Protein AF-A0A9X2T0Z0-F1 (afdb_monomer_lite)

Sequence (263 aa):
MNFSRRL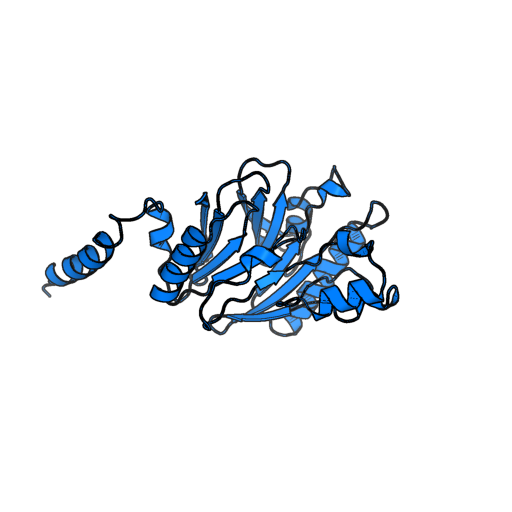FLKKSIAASVVSTLISIPSAVLALGDPKSISWVHLGPGIDEENLKNLMDSNYARNSALIFINSGRYRNTKDMIGIGPSGSIAQLINFDPGLLQLSDDDLQKKIAEAPYPLINSNFDKSTRGGLAALQEKVVIKLNGKKIGVLGIAFTGSNQSITQILNIIQAKSQELKNEGCDKVICLLENPKDVFPYLNYRDFVKSSKDVDWFFTDSDTSEKSKSFSLRNKDNQEVFLQVNSENSKNFGVTTINQHKGAFNHYII

Secondary structure (DSSP, 8-state):
----THHHHHHHHHHHSGGGS----TTGGGG--TTEEEEEEPPTT--HHHHHHHHHHHHTTTPEEEEEE-S--SSGGGGTT---SS--EEEEE--GGGGGS-HHHHHHHHHT-SS-EE-SSS-GGG-GGGTT-BSEEEEEETTEEEEEEEE----TTS-HHHHHHHHHHHHHHHHHTT-SEEEEEE--GGGT-TT--HHHHHHH-SS--EEEEEESS-SS-EEEEEE-TT--EEEEEEEETT-SS-EEEEEETTTTEEEEEE-

Structure (mmCIF, N/CA/C/O backbone):
data_AF-A0A9X2T0Z0-F1
#
_entry.id   AF-A0A9X2T0Z0-F1
#
loop_
_atom_site.group_PDB
_atom_site.id
_atom_site.type_symbol
_atom_site.label_atom_id
_atom_site.label_alt_id
_atom_site.label_comp_id
_atom_site.label_asym_id
_atom_site.label_entity_id
_atom_site.label_seq_id
_atom_site.pdbx_PDB_ins_code
_atom_site.Cartn_x
_atom_site.Cartn_y
_atom_site.Cartn_z
_atom_site.occupancy
_atom_site.B_iso_or_equiv
_atom_site.auth_seq_id
_atom_site.auth_comp_id
_atom_site.auth_asym_id
_atom_site.auth_atom_id
_atom_site.pdbx_PDB_model_num
ATOM 1 N N . MET A 1 1 ? -26.598 -17.606 42.874 1.00 36.16 1 MET A N 1
ATOM 2 C CA . MET A 1 1 ? -26.303 -18.043 41.490 1.00 36.16 1 MET A CA 1
ATOM 3 C C . MET A 1 1 ? -24.918 -18.680 41.461 1.00 36.16 1 MET A C 1
ATOM 5 O O . MET A 1 1 ? -23.927 -17.968 41.531 1.00 36.16 1 MET A O 1
ATOM 9 N N . ASN A 1 2 ? -24.841 -20.015 41.442 1.00 30.62 2 ASN A N 1
ATOM 10 C CA . ASN A 1 2 ? -23.574 -20.753 41.412 1.00 30.62 2 ASN A CA 1
ATOM 11 C C . ASN A 1 2 ? -23.065 -20.857 39.968 1.00 30.62 2 ASN A C 1
ATOM 13 O O . ASN A 1 2 ? -23.511 -21.715 39.209 1.00 30.62 2 ASN A O 1
ATOM 17 N N . PHE A 1 3 ? -22.124 -19.991 39.585 1.00 32.06 3 PHE A N 1
ATOM 18 C CA . PHE A 1 3 ? -21.368 -20.168 38.346 1.00 32.06 3 PHE A CA 1
ATOM 19 C C . PHE A 1 3 ? -20.422 -21.366 38.504 1.00 32.06 3 PHE A C 1
ATOM 21 O O . PHE A 1 3 ? -19.430 -21.332 39.231 1.00 32.06 3 PHE A O 1
ATOM 28 N N . SER A 1 4 ? -20.771 -22.466 37.838 1.00 38.00 4 SER A N 1
ATOM 29 C CA . SER A 1 4 ? -20.017 -23.717 37.837 1.00 38.00 4 SER A CA 1
ATOM 30 C C . SER A 1 4 ? -18.625 -23.527 37.219 1.00 38.00 4 SER A C 1
ATOM 32 O O . SER A 1 4 ? -18.478 -23.405 36.000 1.00 38.00 4 SER A O 1
ATOM 34 N N . ARG A 1 5 ? -17.581 -23.589 38.061 1.00 34.84 5 ARG A N 1
ATOM 35 C CA . ARG A 1 5 ? -16.150 -23.634 37.677 1.00 34.84 5 ARG A CA 1
ATOM 36 C C . ARG A 1 5 ? -15.818 -24.723 36.640 1.00 34.84 5 ARG A C 1
ATOM 38 O O . ARG A 1 5 ? -14.780 -24.652 35.989 1.00 34.84 5 ARG A O 1
ATOM 45 N N . ARG A 1 6 ? -16.697 -25.713 36.433 1.00 34.47 6 ARG A N 1
ATOM 46 C CA . ARG A 1 6 ? -16.496 -26.799 35.459 1.00 34.47 6 ARG A CA 1
ATOM 47 C C . ARG A 1 6 ? -16.629 -26.356 33.998 1.00 34.47 6 ARG A C 1
ATOM 49 O O . ARG A 1 6 ? -16.048 -27.011 33.137 1.00 34.47 6 ARG A O 1
ATOM 56 N N . LEU A 1 7 ? -17.335 -25.258 33.700 1.00 33.81 7 LEU A N 1
ATOM 57 C CA . LEU A 1 7 ? -17.458 -24.777 32.314 1.00 33.81 7 LEU A CA 1
ATOM 58 C C . LEU A 1 7 ? -16.188 -24.056 31.826 1.00 33.81 7 LEU A C 1
ATOM 60 O O . LEU A 1 7 ? -15.865 -24.113 30.642 1.00 33.81 7 LEU A O 1
ATOM 64 N N . PHE A 1 8 ? -15.448 -23.425 32.743 1.00 33.81 8 PHE A N 1
ATOM 65 C CA . PHE A 1 8 ? -14.205 -22.711 32.436 1.00 33.81 8 PHE A CA 1
ATOM 66 C C . PHE A 1 8 ? -13.051 -23.689 32.155 1.00 33.81 8 PHE A C 1
ATOM 68 O O . PHE A 1 8 ? -12.328 -23.541 31.174 1.00 33.81 8 PHE A O 1
ATOM 75 N N . LEU A 1 9 ? -12.958 -24.769 32.939 1.00 32.59 9 LEU A N 1
ATOM 76 C CA . LEU A 1 9 ? -11.926 -25.800 32.777 1.00 32.59 9 LEU A CA 1
ATOM 77 C C . LEU A 1 9 ? -12.034 -26.575 31.453 1.00 32.59 9 LEU A C 1
ATOM 79 O O . LEU A 1 9 ? -11.010 -26.883 30.852 1.00 32.59 9 LEU A O 1
ATOM 83 N N . LYS A 1 10 ? -13.244 -26.833 30.935 1.00 30.48 10 LYS A N 1
ATOM 84 C CA . LYS A 1 10 ? -13.394 -27.536 29.646 1.00 30.48 10 LYS A CA 1
ATOM 85 C C . LYS A 1 10 ? -12.961 -26.699 28.433 1.00 30.48 10 LYS A C 1
ATOM 87 O O . LYS A 1 10 ? -12.450 -27.273 27.477 1.00 30.48 10 LYS A O 1
ATOM 92 N N . LYS A 1 11 ? -13.101 -25.366 28.470 1.00 34.69 11 LYS A N 1
ATOM 93 C CA . LYS A 1 11 ? -12.588 -24.482 27.403 1.00 34.69 11 LYS A CA 1
ATOM 94 C C . LYS A 1 11 ? -11.072 -24.276 27.490 1.00 34.69 11 LYS A C 1
ATOM 96 O O . LYS A 1 11 ? -10.423 -24.181 26.455 1.00 34.69 11 LYS A O 1
ATOM 101 N N . SER A 1 12 ? -10.499 -24.273 28.696 1.00 31.09 12 SER A N 1
ATOM 102 C CA . SER A 1 12 ? -9.045 -24.158 28.878 1.00 31.09 12 SER A CA 1
ATOM 103 C C . SER A 1 12 ? -8.270 -25.410 28.458 1.00 31.09 12 SER A C 1
ATOM 105 O O . SER A 1 12 ? -7.170 -25.275 27.936 1.00 31.09 12 SER A O 1
ATOM 107 N N . ILE A 1 13 ? -8.834 -26.613 28.613 1.00 34.38 13 ILE A N 1
ATOM 108 C CA . ILE A 1 13 ? -8.142 -27.856 28.218 1.00 34.38 13 ILE A CA 1
ATOM 109 C C . ILE A 1 13 ? -8.121 -28.024 26.688 1.00 34.38 13 ILE A C 1
ATOM 111 O O . ILE A 1 13 ? -7.112 -28.447 26.136 1.00 34.38 13 ILE A O 1
ATOM 115 N N . ALA A 1 14 ? -9.168 -27.599 25.971 1.00 33.72 14 ALA A N 1
ATOM 116 C CA . ALA A 1 14 ? -9.147 -27.593 24.503 1.00 33.72 14 ALA A CA 1
ATOM 117 C C . ALA A 1 14 ? -8.110 -26.603 23.928 1.00 33.72 14 ALA A C 1
ATOM 119 O O . ALA A 1 14 ? -7.541 -26.853 22.870 1.00 33.72 14 ALA A O 1
ATOM 120 N N . ALA A 1 15 ? -7.818 -25.512 24.646 1.00 35.00 15 ALA A N 1
ATOM 121 C CA . ALA A 1 15 ? -6.780 -24.554 24.269 1.00 35.00 15 ALA A CA 1
ATOM 122 C C . ALA A 1 15 ? -5.354 -25.020 24.629 1.00 35.00 15 ALA A C 1
ATOM 124 O O . ALA A 1 15 ? -4.408 -24.608 23.963 1.00 35.00 15 ALA A O 1
ATOM 125 N N . SER A 1 16 ? -5.180 -25.879 25.645 1.00 31.88 16 SER A N 1
ATOM 126 C CA . SER A 1 16 ? -3.846 -26.327 26.083 1.00 31.88 16 SER A CA 1
ATOM 127 C C . SER A 1 16 ? -3.335 -27.582 25.373 1.00 31.88 16 SER A C 1
ATOM 129 O O . SER A 1 16 ? -2.144 -27.859 25.437 1.00 31.88 16 SER A O 1
ATOM 131 N N . VAL A 1 17 ? -4.194 -28.354 24.700 1.00 32.09 17 VAL A N 1
ATOM 132 C CA . VAL A 1 17 ? -3.751 -29.557 23.963 1.00 32.09 17 VAL A CA 1
ATOM 133 C C . VAL A 1 17 ? -3.175 -29.205 22.583 1.00 32.09 17 VAL A C 1
ATOM 135 O O . VAL A 1 17 ? -2.367 -29.952 22.044 1.00 32.09 17 VAL A O 1
ATOM 138 N N . VAL A 1 18 ? -3.488 -28.025 22.036 1.00 36.66 18 VAL A N 1
ATOM 139 C CA . VAL A 1 18 ? -2.875 -27.536 20.783 1.00 36.66 18 VAL A CA 1
ATOM 140 C C . VAL A 1 18 ? -1.514 -26.863 21.034 1.00 36.66 18 VAL A C 1
ATOM 142 O O . VAL A 1 18 ? -0.717 -26.716 20.113 1.00 36.66 18 VAL A O 1
ATOM 145 N N . SER A 1 19 ? -1.192 -26.492 22.280 1.00 35.59 19 SER A N 1
ATOM 146 C CA . SER A 1 19 ? 0.043 -25.757 22.596 1.00 35.59 19 SER A CA 1
ATOM 147 C C . SER A 1 19 ? 1.277 -26.632 22.826 1.00 35.59 19 SER A C 1
ATOM 149 O O . SER A 1 19 ? 2.344 -26.093 23.100 1.00 35.59 19 SER A O 1
ATOM 151 N N . THR A 1 20 ? 1.167 -27.961 22.766 1.00 31.31 20 THR A N 1
ATOM 152 C CA . THR A 1 20 ? 2.306 -28.863 23.023 1.00 31.31 20 THR A CA 1
ATOM 153 C C . THR A 1 20 ? 3.032 -29.337 21.768 1.00 31.31 20 THR A C 1
ATOM 155 O O . THR A 1 20 ? 4.011 -30.061 21.905 1.00 31.31 20 THR A O 1
ATOM 158 N N . LEU A 1 21 ? 2.596 -28.948 20.564 1.00 32.44 21 LEU A N 1
ATOM 159 C CA . LEU A 1 21 ? 3.220 -29.427 19.323 1.00 32.44 21 LEU A CA 1
ATOM 160 C C . LEU A 1 21 ? 3.954 -28.376 18.492 1.00 32.44 21 LEU A C 1
ATOM 162 O O . LEU A 1 21 ? 4.664 -28.769 17.577 1.00 32.44 21 LEU A O 1
ATOM 166 N N . ILE A 1 22 ? 3.857 -27.078 18.786 1.00 37.34 22 ILE A N 1
ATOM 167 C CA . ILE A 1 22 ? 4.576 -26.070 17.996 1.00 37.34 22 ILE A CA 1
ATOM 168 C C . ILE A 1 22 ? 4.955 -24.900 18.899 1.00 37.34 22 ILE A C 1
ATOM 170 O O . ILE A 1 22 ? 4.109 -24.347 19.603 1.00 37.34 22 ILE A O 1
ATOM 174 N N . SER A 1 23 ? 6.226 -24.500 18.868 1.00 34.34 23 SER A N 1
ATOM 175 C CA . SER A 1 23 ? 6.754 -23.305 19.531 1.00 34.34 23 SER A CA 1
ATOM 176 C C . SER A 1 23 ? 6.305 -22.026 18.817 1.00 34.34 23 SER A C 1
ATOM 178 O O . SER A 1 23 ? 7.124 -21.204 18.422 1.00 34.34 23 SER A O 1
ATOM 180 N N . ILE A 1 24 ? 4.996 -21.850 18.637 1.00 43.03 24 ILE A N 1
ATOM 181 C CA . ILE A 1 24 ? 4.436 -20.550 18.284 1.00 43.03 24 ILE A CA 1
ATOM 182 C C . ILE A 1 24 ? 4.268 -19.789 19.604 1.00 43.03 24 ILE A C 1
ATOM 184 O O . ILE A 1 24 ? 3.595 -20.298 20.507 1.00 43.03 24 ILE A O 1
ATOM 188 N N . PRO A 1 25 ? 4.856 -18.589 19.766 1.00 40.69 25 PRO A N 1
ATOM 189 C CA . PRO A 1 25 ? 4.718 -17.815 20.991 1.00 40.69 25 PRO A CA 1
ATOM 190 C C . PRO A 1 25 ? 3.240 -17.657 21.355 1.00 40.69 25 PRO A C 1
ATOM 192 O O . PRO A 1 25 ? 2.425 -17.292 20.507 1.00 40.69 25 PRO A O 1
ATOM 195 N N . SER A 1 26 ? 2.890 -17.859 22.628 1.00 36.19 26 SER A N 1
ATOM 196 C CA . SER A 1 26 ? 1.527 -17.733 23.179 1.00 36.19 26 SER A CA 1
ATOM 197 C C . SER A 1 26 ? 0.818 -16.413 22.828 1.00 36.19 26 SER A C 1
ATOM 199 O O . SER A 1 26 ? -0.397 -16.289 22.950 1.00 36.19 26 SER A O 1
ATOM 201 N N . ALA A 1 27 ? 1.573 -15.427 22.354 1.00 39.06 27 ALA A N 1
ATOM 202 C CA . ALA A 1 27 ? 1.119 -14.162 21.806 1.00 39.06 27 ALA A CA 1
ATOM 203 C C . ALA A 1 27 ? 0.251 -14.331 20.530 1.00 39.06 27 ALA A C 1
ATOM 205 O O . ALA A 1 27 ? -0.780 -13.679 20.396 1.00 39.06 27 ALA A O 1
ATOM 206 N N . VAL A 1 28 ? 0.567 -15.297 19.659 1.00 41.19 28 VAL A N 1
ATOM 207 C CA . VAL A 1 28 ? -0.222 -15.663 18.458 1.00 41.19 28 VAL A CA 1
ATOM 208 C C . VAL A 1 28 ? -1.532 -16.374 18.836 1.00 41.19 28 VAL A C 1
ATOM 210 O O . VAL A 1 28 ? -2.508 -16.408 18.082 1.00 41.19 28 VAL A O 1
ATOM 213 N N . LEU A 1 29 ? -1.617 -16.919 20.053 1.00 40.91 29 LEU A N 1
ATOM 214 C CA . LEU A 1 29 ? -2.847 -17.513 20.580 1.00 40.91 29 LEU A CA 1
ATOM 215 C C . LEU A 1 29 ? -3.891 -16.455 20.988 1.00 40.91 29 LEU A C 1
ATOM 217 O O . LEU A 1 29 ? -5.068 -16.788 21.093 1.00 40.91 29 LEU A O 1
ATOM 221 N N . ALA A 1 30 ? -3.511 -15.178 21.123 1.00 41.84 30 ALA A N 1
ATOM 222 C CA . ALA A 1 30 ? -4.427 -14.081 21.463 1.00 41.84 30 ALA A CA 1
ATOM 223 C C . ALA A 1 30 ? -5.253 -13.540 20.269 1.00 41.84 30 ALA A C 1
ATOM 225 O O . ALA A 1 30 ? -5.988 -12.565 20.415 1.00 41.84 30 ALA A O 1
ATOM 226 N N . LEU A 1 31 ? -5.164 -14.177 19.095 1.00 47.38 31 LEU A N 1
ATOM 227 C CA . LEU A 1 31 ? -5.763 -13.725 17.828 1.00 47.38 31 LEU A CA 1
ATOM 228 C C . LEU A 1 31 ? -7.250 -14.092 17.623 1.00 47.38 31 LEU A C 1
ATOM 230 O O . LEU A 1 31 ? -7.816 -13.795 16.577 1.00 47.38 31 LEU A O 1
ATOM 234 N N . GLY A 1 32 ? -7.898 -14.752 18.586 1.00 47.19 32 GLY A N 1
ATOM 235 C CA . GLY A 1 32 ? -9.226 -15.361 18.412 1.00 47.19 32 GLY A CA 1
ATOM 236 C C . GLY A 1 32 ? -10.436 -14.457 18.664 1.00 47.19 32 GLY A C 1
ATOM 237 O O . GLY A 1 32 ? -11.261 -14.790 19.512 1.00 47.19 32 GLY A O 1
ATOM 238 N N . ASP A 1 33 ? -10.570 -13.351 17.935 1.00 57.16 33 ASP A N 1
ATOM 239 C CA . ASP A 1 33 ? -11.844 -12.625 17.833 1.00 57.16 33 ASP A CA 1
ATOM 240 C C . ASP A 1 33 ? -12.312 -12.713 16.370 1.00 57.16 33 ASP A C 1
ATOM 242 O O . ASP A 1 33 ? -11.584 -12.232 15.512 1.00 57.16 33 ASP A O 1
ATOM 246 N N . PRO A 1 34 ? -13.492 -13.272 16.035 1.00 58.97 34 PRO A N 1
ATOM 247 C CA . PRO A 1 34 ? -14.000 -13.298 14.651 1.00 58.97 34 PRO A CA 1
ATOM 248 C C . PRO A 1 34 ? -14.153 -11.897 14.028 1.00 58.97 34 PRO A C 1
ATOM 250 O O . PRO A 1 34 ? -14.440 -11.745 12.845 1.00 58.97 34 PRO A O 1
ATOM 253 N N . LYS A 1 35 ? -13.990 -10.847 14.838 1.00 61.88 35 LYS A N 1
ATOM 254 C CA . LYS A 1 35 ? -14.010 -9.446 14.426 1.00 61.88 35 LYS A CA 1
ATOM 255 C C . LYS A 1 35 ? -12.618 -8.822 14.297 1.00 61.88 35 LYS A C 1
ATOM 257 O O . LYS A 1 35 ? -12.517 -7.626 14.002 1.00 61.88 35 LYS A O 1
ATOM 262 N N . SER A 1 36 ? -11.554 -9.579 14.556 1.00 65.69 36 SER A N 1
ATOM 263 C CA . SER A 1 36 ? -10.186 -9.149 14.290 1.00 65.69 36 SER A CA 1
ATOM 264 C C . SER A 1 36 ? -9.863 -9.304 12.804 1.00 65.69 36 SER A C 1
ATOM 266 O O . SER A 1 36 ? -10.459 -10.107 12.085 1.00 65.69 36 SER A O 1
ATOM 268 N N . ILE A 1 37 ? -8.946 -8.464 12.333 1.00 67.94 37 ILE A N 1
ATOM 269 C CA . ILE A 1 37 ? -8.306 -8.639 11.033 1.00 67.94 37 ILE A CA 1
ATOM 270 C C . ILE A 1 37 ? -6.818 -8.802 11.283 1.00 67.94 37 ILE A C 1
ATOM 272 O O . ILE A 1 37 ? -6.215 -7.962 11.963 1.00 67.94 37 ILE A O 1
ATOM 276 N N . SER A 1 38 ? -6.247 -9.865 10.725 1.00 70.44 38 SER A N 1
ATOM 277 C CA . SER A 1 38 ? -4.818 -10.142 10.780 1.00 70.44 38 SER A CA 1
ATOM 278 C C . SER A 1 38 ? -4.181 -9.808 9.436 1.00 70.44 38 SER A C 1
ATOM 280 O O . SER A 1 38 ? -4.423 -10.464 8.423 1.00 70.44 38 SER A O 1
ATOM 282 N N . TRP A 1 39 ? -3.357 -8.768 9.446 1.00 72.56 39 TRP A N 1
ATOM 283 C CA . TRP A 1 39 ? -2.503 -8.381 8.335 1.00 72.56 39 TRP A CA 1
ATOM 284 C C . TRP A 1 39 ? -1.176 -9.100 8.482 1.00 72.56 39 TRP A C 1
ATOM 286 O O . TRP A 1 39 ? -0.512 -9.004 9.519 1.00 72.56 39 TRP A O 1
ATOM 296 N N . VAL A 1 40 ? -0.805 -9.826 7.442 1.00 70.62 40 VAL A N 1
ATOM 297 C CA . VAL A 1 40 ? 0.418 -10.613 7.416 1.00 70.62 40 VAL A CA 1
ATOM 298 C C . VAL A 1 40 ? 1.326 -10.026 6.360 1.00 70.62 40 VAL A C 1
ATOM 300 O O . VAL A 1 40 ? 0.984 -9.994 5.179 1.00 70.62 40 VAL A O 1
ATOM 303 N N . HIS A 1 41 ? 2.489 -9.557 6.796 1.00 69.44 41 HIS A N 1
ATOM 304 C CA . HIS A 1 41 ? 3.550 -9.194 5.875 1.00 69.44 41 HIS A CA 1
ATOM 305 C C . HIS A 1 41 ? 4.489 -10.388 5.707 1.00 69.44 41 HIS A C 1
ATOM 307 O O . HIS A 1 41 ? 5.017 -10.903 6.697 1.00 69.44 41 HIS A O 1
ATOM 313 N N . LEU A 1 42 ? 4.659 -10.850 4.46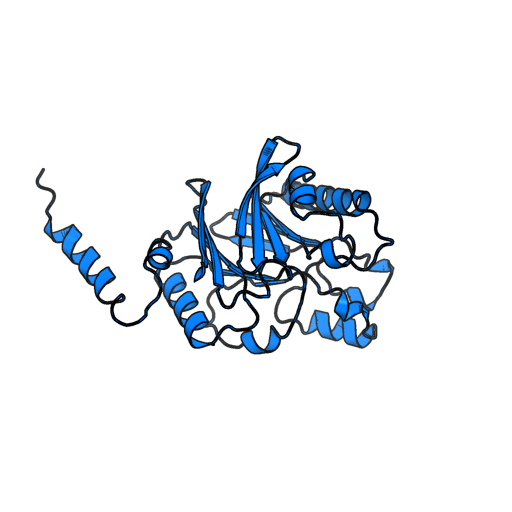8 1.00 61.84 42 LEU A N 1
ATOM 314 C CA . LEU A 1 42 ? 5.501 -12.005 4.159 1.00 61.84 42 LEU A CA 1
ATOM 315 C C . LEU A 1 42 ? 6.947 -11.543 3.945 1.00 61.84 42 LEU A C 1
ATOM 317 O O . LEU A 1 42 ? 7.203 -10.677 3.112 1.00 61.84 42 LEU A O 1
ATOM 321 N N . GLY A 1 43 ? 7.882 -12.106 4.711 1.00 56.72 43 GLY A N 1
ATOM 322 C CA . GLY A 1 43 ? 9.320 -11.940 4.492 1.00 56.72 43 GLY A CA 1
ATOM 323 C C . GLY A 1 43 ? 9.881 -12.995 3.522 1.00 56.72 43 GLY A C 1
ATOM 324 O O . GLY A 1 43 ? 9.255 -14.036 3.325 1.00 56.72 43 GLY A O 1
ATOM 325 N N . PRO A 1 44 ? 11.078 -12.781 2.944 1.00 52.34 44 PRO A N 1
ATOM 326 C CA . PRO A 1 44 ? 11.667 -13.631 1.897 1.00 52.34 44 PRO A CA 1
ATOM 327 C C . PRO A 1 44 ? 12.180 -15.018 2.356 1.00 52.34 44 PRO A C 1
ATOM 329 O O . PRO A 1 44 ? 12.938 -15.655 1.633 1.00 52.34 44 PRO A O 1
ATOM 332 N N . GLY A 1 45 ? 11.806 -15.503 3.543 1.00 52.56 45 GLY A N 1
ATOM 333 C CA . GLY A 1 45 ? 12.362 -16.727 4.143 1.00 52.56 45 GLY A CA 1
ATOM 334 C C . GLY A 1 45 ? 11.337 -17.632 4.820 1.00 52.56 45 GLY A C 1
ATOM 335 O O . GLY A 1 45 ? 11.692 -18.364 5.737 1.00 52.56 45 GLY A O 1
ATOM 336 N N . ILE A 1 46 ? 10.071 -17.539 4.423 1.00 59.19 46 ILE A N 1
ATOM 337 C CA . ILE A 1 46 ? 8.983 -18.296 5.044 1.00 59.19 46 ILE A CA 1
ATOM 338 C C . ILE A 1 46 ? 8.942 -19.714 4.475 1.00 59.19 46 ILE A C 1
ATOM 340 O O . ILE A 1 46 ? 8.867 -19.891 3.261 1.00 59.19 46 ILE A O 1
ATOM 344 N N . ASP A 1 47 ? 8.935 -20.711 5.357 1.00 62.25 47 ASP A N 1
ATOM 345 C CA . ASP A 1 47 ? 8.602 -22.082 4.980 1.00 62.25 47 ASP A CA 1
ATOM 346 C C . ASP A 1 47 ? 7.078 -22.291 4.879 1.00 62.25 47 ASP 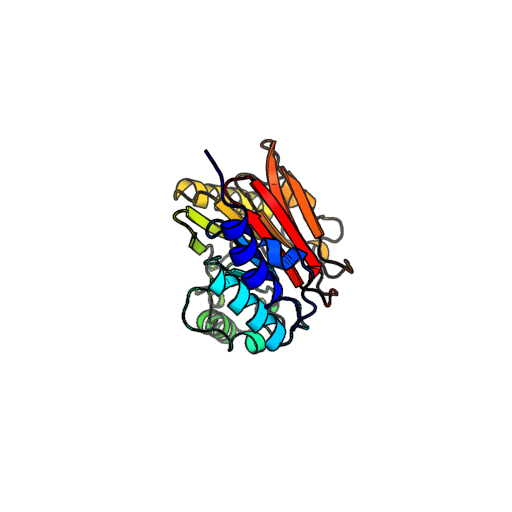A C 1
ATOM 348 O O . ASP A 1 47 ? 6.263 -21.617 5.518 1.00 62.25 47 ASP A O 1
ATOM 352 N N . GLU A 1 48 ? 6.686 -23.235 4.026 1.00 66.31 48 GLU A N 1
ATOM 353 C CA . GLU A 1 48 ? 5.284 -23.543 3.726 1.00 66.31 48 GLU A CA 1
ATOM 354 C C . GLU A 1 48 ? 4.499 -24.012 4.963 1.00 66.31 48 GLU A C 1
ATOM 356 O O . GLU A 1 48 ? 3.293 -23.775 5.074 1.00 66.31 48 GLU A O 1
ATOM 361 N N . GLU A 1 49 ? 5.178 -24.661 5.910 1.00 67.25 49 GLU A N 1
ATOM 362 C CA . GLU A 1 49 ? 4.575 -25.233 7.111 1.00 67.25 49 GLU A CA 1
ATOM 363 C C . GLU A 1 49 ? 4.123 -24.142 8.089 1.00 67.25 49 GLU A C 1
ATOM 365 O O . GLU A 1 49 ? 2.983 -24.161 8.560 1.00 67.25 49 GLU A O 1
ATOM 370 N N . ASN A 1 50 ? 4.961 -23.137 8.343 1.00 67.62 50 ASN A N 1
ATOM 371 C CA . ASN A 1 50 ? 4.615 -21.996 9.183 1.00 67.62 50 ASN A CA 1
ATOM 372 C C . ASN A 1 50 ? 3.477 -21.165 8.581 1.00 67.62 50 ASN A C 1
ATOM 374 O O . ASN A 1 50 ? 2.579 -20.727 9.309 1.00 67.62 50 ASN A O 1
ATOM 378 N N . LEU A 1 51 ? 3.466 -20.991 7.254 1.00 68.44 51 LEU A N 1
ATOM 379 C CA . LEU A 1 51 ? 2.368 -20.322 6.556 1.00 68.44 51 LEU A CA 1
ATOM 380 C C . LEU A 1 51 ? 1.054 -21.099 6.713 1.00 68.44 51 LEU A C 1
ATOM 382 O O . LEU A 1 51 ? 0.031 -20.518 7.084 1.00 68.44 51 LEU A O 1
ATOM 386 N N . LYS A 1 52 ? 1.089 -22.418 6.501 1.00 69.75 52 LYS A N 1
ATOM 387 C CA . LYS A 1 52 ? -0.073 -23.293 6.677 1.00 69.75 52 LYS A CA 1
ATOM 388 C C . LYS A 1 52 ? -0.599 -23.258 8.113 1.00 69.75 52 LYS A C 1
ATOM 390 O O . LYS A 1 52 ? -1.794 -23.076 8.319 1.00 69.75 52 LYS A O 1
ATOM 395 N N . ASN A 1 53 ? 0.284 -23.330 9.106 1.00 71.25 53 ASN A N 1
ATOM 396 C CA . ASN A 1 53 ? -0.092 -23.259 10.519 1.00 71.25 53 ASN A CA 1
ATOM 397 C C . ASN A 1 53 ? -0.756 -21.919 10.879 1.00 71.25 53 ASN A C 1
ATOM 399 O O . ASN A 1 53 ? -1.741 -21.885 11.624 1.00 71.25 53 ASN A O 1
ATOM 403 N N . LEU A 1 54 ? -0.253 -20.805 10.335 1.00 70.25 54 LEU A N 1
ATOM 404 C CA . LEU A 1 54 ? -0.874 -19.491 10.501 1.00 70.25 54 LEU A CA 1
ATOM 405 C C . LEU A 1 54 ? -2.277 -19.455 9.883 1.00 70.25 54 LEU A C 1
ATOM 407 O O . LEU A 1 54 ? -3.208 -18.929 10.501 1.00 70.25 54 LEU A O 1
ATOM 411 N N . MET A 1 55 ? -2.437 -20.026 8.689 1.00 69.81 55 MET A N 1
ATOM 412 C CA . MET A 1 55 ? -3.719 -20.110 7.994 1.00 69.81 55 MET A CA 1
ATOM 413 C C . MET A 1 55 ? -4.735 -20.963 8.753 1.00 69.81 55 MET A C 1
ATOM 415 O O . MET A 1 55 ? -5.830 -20.480 9.041 1.00 69.81 55 MET A O 1
ATOM 419 N N . ASP A 1 56 ? -4.355 -22.173 9.157 1.00 69.81 56 ASP A N 1
ATOM 420 C CA . ASP A 1 56 ? -5.217 -23.101 9.893 1.00 69.81 56 ASP A CA 1
ATOM 421 C C . ASP A 1 56 ? -5.662 -22.499 11.237 1.00 69.81 56 ASP A C 1
ATOM 423 O O . ASP A 1 56 ? -6.836 -22.573 11.612 1.00 69.81 56 ASP A O 1
ATOM 427 N N . SER A 1 57 ? -4.749 -21.812 11.934 1.00 66.50 57 SER A N 1
ATOM 428 C CA . SER A 1 57 ? -5.045 -21.109 13.188 1.00 66.50 57 SER A CA 1
ATOM 429 C C . SER A 1 57 ? -6.057 -19.971 13.007 1.00 66.50 57 SER A C 1
ATOM 431 O O . SER A 1 57 ? -6.945 -19.798 13.846 1.00 66.50 57 SER A O 1
ATOM 433 N N . ASN A 1 58 ? -5.967 -19.200 11.918 1.00 66.19 58 ASN A N 1
ATOM 434 C CA . ASN A 1 58 ? -6.920 -18.122 11.635 1.00 66.19 58 ASN A CA 1
ATOM 435 C C . ASN A 1 58 ? -8.273 -18.652 11.154 1.00 66.19 58 ASN A C 1
ATOM 437 O O . ASN A 1 58 ? -9.308 -18.156 11.609 1.00 66.19 58 ASN A O 1
ATOM 441 N N . TYR A 1 59 ? -8.274 -19.685 10.306 1.00 65.38 59 TYR A N 1
ATOM 442 C CA . TYR A 1 59 ? -9.492 -20.341 9.835 1.00 65.38 59 TYR A CA 1
ATOM 443 C C . TYR A 1 59 ? -10.293 -20.924 11.003 1.00 65.38 59 TYR A C 1
ATOM 445 O O . TYR A 1 59 ? -11.476 -20.625 11.153 1.00 65.38 59 TYR A O 1
ATOM 453 N N . ALA A 1 60 ? -9.634 -21.650 11.915 1.00 60.94 60 ALA A N 1
ATOM 454 C CA . ALA A 1 60 ? -10.261 -22.187 13.126 1.00 60.94 60 ALA A CA 1
ATOM 455 C C . ALA A 1 60 ? -10.886 -21.107 14.034 1.00 60.94 60 ALA A C 1
ATOM 457 O O . ALA A 1 60 ? -11.691 -21.417 14.915 1.00 60.94 60 ALA A O 1
ATOM 458 N N . ARG A 1 61 ? -10.512 -19.838 13.841 1.00 63.69 61 ARG A N 1
ATOM 459 C CA . ARG A 1 61 ? -10.953 -18.691 14.642 1.00 63.69 61 ARG A CA 1
ATOM 460 C C . ARG A 1 61 ? -11.893 -17.748 13.890 1.00 63.69 61 ARG A C 1
ATOM 462 O O . ARG A 1 61 ? -12.299 -16.746 14.475 1.00 63.69 61 ARG A O 1
ATOM 469 N N . ASN A 1 62 ? -12.258 -18.062 12.643 1.00 64.56 62 ASN A N 1
ATOM 470 C CA . ASN A 1 62 ? -13.038 -17.191 11.756 1.00 64.56 62 ASN A CA 1
ATOM 471 C C . ASN A 1 62 ? -12.441 -15.772 11.628 1.00 64.56 62 ASN A C 1
ATOM 473 O O . ASN A 1 62 ? -13.181 -14.793 11.557 1.00 64.56 62 ASN A O 1
ATOM 477 N N . SER A 1 63 ? -11.110 -15.657 11.644 1.00 64.88 63 SER A N 1
ATOM 478 C CA . SER A 1 63 ? -10.401 -14.389 11.430 1.00 64.88 63 SER A CA 1
ATOM 479 C C . SER A 1 63 ? -10.047 -14.230 9.954 1.00 64.88 63 SER A C 1
ATOM 481 O O . SER A 1 63 ? -9.612 -15.185 9.308 1.00 64.88 63 SER A O 1
ATOM 483 N N . ALA A 1 64 ? -10.207 -13.017 9.422 1.00 67.69 64 ALA A N 1
ATOM 484 C CA . ALA A 1 64 ? -9.791 -12.709 8.061 1.00 67.69 64 ALA A CA 1
ATOM 485 C C . ALA A 1 64 ? -8.274 -12.475 8.009 1.00 67.69 64 ALA A C 1
ATOM 487 O O . ALA A 1 64 ? -7.750 -11.573 8.672 1.00 67.69 64 ALA A O 1
ATOM 488 N N . LEU A 1 65 ? -7.594 -13.269 7.182 1.00 71.25 65 LEU A N 1
ATOM 489 C CA . LEU A 1 65 ? -6.182 -13.109 6.854 1.00 71.25 65 LEU A CA 1
ATOM 490 C C . LEU A 1 65 ? -6.017 -12.305 5.570 1.00 71.25 65 LEU A C 1
ATOM 492 O O . LEU A 1 65 ? -6.622 -12.623 4.543 1.00 71.25 65 LEU A O 1
ATOM 496 N N . ILE A 1 66 ? -5.171 -11.280 5.625 1.00 75.94 66 ILE A N 1
ATOM 497 C CA . ILE A 1 66 ? -4.844 -10.460 4.461 1.00 75.94 66 ILE A CA 1
ATOM 498 C C . ILE A 1 66 ? -3.338 -10.363 4.357 1.00 75.94 66 ILE A C 1
ATOM 500 O O . ILE A 1 66 ? -2.678 -9.880 5.281 1.00 75.94 66 ILE A O 1
ATOM 504 N N . PHE A 1 67 ? -2.807 -10.802 3.223 1.00 77.38 67 PHE A N 1
ATOM 505 C CA . PHE A 1 67 ? -1.387 -10.650 2.951 1.00 77.38 67 PHE A CA 1
ATOM 506 C C . PHE A 1 67 ? -1.148 -9.311 2.280 1.00 77.38 67 PHE A C 1
ATOM 508 O O . PHE A 1 67 ? -1.868 -8.927 1.356 1.00 77.38 67 PHE A O 1
ATOM 515 N N . ILE A 1 68 ? -0.142 -8.601 2.769 1.00 77.69 68 ILE A N 1
ATOM 516 C CA . ILE A 1 68 ? 0.255 -7.301 2.245 1.00 77.69 68 ILE A CA 1
ATOM 517 C C . ILE A 1 68 ? 1.681 -7.391 1.718 1.00 77.69 68 ILE A C 1
ATOM 519 O O . ILE A 1 68 ? 2.535 -7.996 2.364 1.00 77.69 68 ILE A O 1
ATOM 523 N N . ASN A 1 69 ? 1.926 -6.749 0.575 1.00 77.44 69 ASN A N 1
ATOM 524 C CA . ASN A 1 69 ? 3.261 -6.464 0.061 1.00 77.44 69 ASN A CA 1
ATOM 525 C C . ASN A 1 69 ? 3.336 -4.998 -0.405 1.00 77.44 69 ASN A C 1
ATOM 527 O O . ASN A 1 69 ? 2.520 -4.564 -1.223 1.00 77.44 69 ASN A O 1
ATOM 531 N N . SER A 1 70 ? 4.297 -4.239 0.131 1.00 70.25 70 SER A N 1
ATOM 532 C CA . SER A 1 70 ? 4.400 -2.788 -0.060 1.00 70.25 70 SER A CA 1
ATOM 533 C C . SER A 1 70 ? 5.268 -2.300 -1.219 1.00 70.25 70 SER A C 1
ATOM 535 O O . SER A 1 70 ? 5.298 -1.088 -1.420 1.00 70.25 70 SER A O 1
ATOM 537 N N . GLY A 1 71 ? 5.888 -3.151 -2.044 1.00 58.47 71 GLY A N 1
ATOM 538 C CA . GLY A 1 71 ? 6.489 -2.636 -3.290 1.00 58.47 71 GLY A CA 1
ATOM 539 C C . GLY A 1 71 ? 7.742 -3.309 -3.825 1.00 58.47 71 GLY A C 1
ATOM 540 O O . GLY A 1 71 ? 8.353 -2.766 -4.734 1.00 58.47 71 GLY A O 1
ATOM 541 N N . ARG A 1 72 ? 8.125 -4.493 -3.346 1.00 59.03 72 ARG A N 1
ATOM 542 C CA . ARG A 1 72 ? 9.148 -5.296 -4.027 1.00 59.03 72 ARG A CA 1
ATOM 543 C C . ARG A 1 72 ? 8.617 -6.698 -4.231 1.00 59.03 72 ARG A C 1
ATOM 545 O O . ARG A 1 72 ? 8.515 -7.503 -3.304 1.00 59.03 72 ARG A O 1
ATOM 552 N N . TYR A 1 73 ? 8.271 -6.994 -5.475 1.00 46.91 73 TYR A N 1
ATOM 553 C CA . TYR A 1 73 ? 7.845 -8.312 -5.914 1.00 46.91 73 TYR A CA 1
ATOM 554 C C . TYR A 1 73 ? 9.094 -9.197 -6.053 1.00 46.91 73 TYR A C 1
ATOM 556 O O . TYR A 1 73 ? 9.464 -9.629 -7.142 1.00 46.91 73 TYR A O 1
ATOM 564 N N . ARG A 1 74 ? 9.802 -9.468 -4.949 1.00 46.12 74 ARG A N 1
ATOM 565 C CA . ARG A 1 74 ? 10.839 -10.506 -4.947 1.00 46.12 74 ARG A CA 1
ATOM 566 C C . ARG A 1 74 ? 10.178 -11.845 -4.640 1.00 46.12 74 ARG A C 1
ATOM 568 O O . ARG A 1 74 ? 9.798 -12.111 -3.508 1.00 46.12 74 ARG A O 1
ATOM 575 N N . ASN A 1 75 ? 10.043 -12.671 -5.676 1.00 41.22 75 ASN A N 1
ATOM 576 C CA . ASN A 1 75 ? 9.746 -14.106 -5.592 1.00 41.22 75 ASN A CA 1
ATOM 577 C C . ASN A 1 75 ? 8.445 -14.517 -4.879 1.00 41.22 75 ASN A C 1
ATOM 579 O O . ASN A 1 75 ? 8.323 -15.654 -4.435 1.00 41.22 75 ASN A O 1
ATOM 583 N N . THR A 1 76 ? 7.415 -13.669 -4.831 1.00 44.25 76 THR A N 1
ATOM 584 C CA . THR A 1 76 ? 6.107 -14.100 -4.302 1.00 44.25 76 THR A CA 1
ATOM 585 C C . THR A 1 76 ? 5.457 -15.194 -5.150 1.00 44.25 76 THR A C 1
ATOM 587 O O . THR A 1 76 ? 4.637 -15.924 -4.609 1.00 44.25 76 THR A O 1
ATOM 590 N N . LYS A 1 77 ? 5.856 -15.391 -6.423 1.00 39.94 77 LYS A N 1
ATOM 591 C CA . LYS A 1 77 ? 5.392 -16.522 -7.259 1.00 39.94 77 LYS A CA 1
ATOM 592 C C . LYS A 1 77 ? 5.520 -17.882 -6.563 1.00 39.94 77 LYS A C 1
ATOM 594 O O . LYS A 1 77 ? 4.626 -18.704 -6.739 1.00 39.94 77 LYS A O 1
ATOM 599 N N . ASP A 1 78 ? 6.550 -18.083 -5.745 1.00 42.94 78 ASP A N 1
ATOM 600 C CA . ASP A 1 78 ? 6.820 -19.385 -5.124 1.00 42.94 78 ASP A CA 1
ATOM 601 C C . ASP A 1 78 ? 6.024 -19.610 -3.827 1.00 42.94 78 ASP A C 1
ATOM 603 O O . ASP A 1 78 ? 5.926 -20.732 -3.347 1.00 42.94 78 ASP A O 1
ATOM 607 N N . MET A 1 79 ? 5.376 -18.572 -3.283 1.00 43.00 79 MET A N 1
ATOM 608 C CA . MET A 1 79 ? 4.571 -18.674 -2.056 1.00 43.00 79 MET A CA 1
ATOM 609 C C . MET A 1 79 ? 3.062 -18.834 -2.315 1.00 43.00 79 MET A C 1
ATOM 611 O O . MET A 1 79 ? 2.278 -18.963 -1.378 1.00 43.00 79 MET A O 1
ATOM 615 N N . ILE A 1 80 ? 2.633 -18.791 -3.583 1.00 47.50 80 ILE A N 1
ATOM 616 C CA . ILE A 1 80 ? 1.231 -18.566 -3.994 1.00 47.50 80 ILE A CA 1
ATOM 617 C C . ILE A 1 80 ? 0.432 -19.872 -4.232 1.00 47.50 80 ILE A C 1
ATOM 619 O O . ILE A 1 80 ? -0.757 -19.834 -4.536 1.00 47.50 80 ILE A O 1
ATOM 623 N N . GLY A 1 81 ? 1.026 -21.050 -4.030 1.00 43.97 81 GLY A N 1
ATOM 624 C CA . GLY A 1 81 ? 0.356 -22.337 -4.284 1.00 43.97 81 GLY A CA 1
ATOM 625 C C . GLY A 1 81 ? -0.466 -22.935 -3.133 1.00 43.97 81 GLY A C 1
ATOM 626 O O . GLY A 1 81 ? -1.135 -23.946 -3.343 1.00 43.97 81 GLY A O 1
ATOM 627 N N . ILE A 1 82 ? -0.414 -22.382 -1.917 1.00 42.19 82 ILE A N 1
ATOM 628 C CA . ILE A 1 82 ? -0.787 -23.140 -0.709 1.00 42.19 82 ILE A CA 1
ATOM 629 C C . ILE A 1 82 ? -1.889 -22.422 0.065 1.00 42.19 82 ILE A C 1
ATOM 631 O O . ILE A 1 82 ? -1.631 -21.578 0.915 1.00 42.19 82 ILE A O 1
ATOM 635 N N . GLY A 1 83 ? -3.146 -22.768 -0.220 1.00 41.12 83 GLY A N 1
ATOM 636 C CA . GLY A 1 83 ? -4.262 -22.317 0.606 1.00 41.12 83 GLY A CA 1
ATOM 637 C C . GLY A 1 83 ? -5.649 -22.741 0.117 1.00 41.12 83 GLY A C 1
ATOM 638 O O . GLY A 1 83 ? -6.012 -22.403 -1.009 1.00 41.12 83 GLY A O 1
ATOM 639 N N . PRO A 1 84 ? -6.462 -23.440 0.935 1.00 38.88 84 PRO A N 1
ATOM 640 C CA . PRO A 1 84 ? -7.787 -23.903 0.537 1.00 38.88 84 PRO A CA 1
ATOM 641 C C . PRO A 1 84 ? -8.772 -22.729 0.442 1.00 38.88 84 PRO A C 1
ATOM 643 O O . PRO A 1 84 ? -9.020 -22.060 1.436 1.00 38.88 84 PRO A O 1
ATOM 646 N N . SER A 1 85 ? -9.293 -22.487 -0.767 1.00 42.75 85 SER A N 1
ATOM 647 C CA . SER A 1 85 ? -10.634 -22.000 -1.180 1.00 42.75 85 SER A CA 1
ATOM 648 C C . SER A 1 85 ? -11.493 -21.067 -0.290 1.00 42.75 85 SER A C 1
ATOM 650 O O . SER A 1 85 ? -12.685 -20.927 -0.550 1.00 42.75 85 SER A O 1
ATOM 652 N N . GLY A 1 86 ? -10.953 -20.397 0.725 1.00 45.69 86 GLY A N 1
ATOM 653 C CA . GLY A 1 86 ? -11.727 -19.679 1.738 1.00 45.69 86 GLY A CA 1
ATOM 654 C C . GLY A 1 86 ? -11.117 -18.327 2.084 1.00 45.69 86 GLY A C 1
ATOM 655 O O . GLY A 1 86 ? -10.602 -18.141 3.176 1.00 45.69 86 GLY A O 1
ATOM 656 N N . SER A 1 87 ? -11.184 -17.384 1.142 1.00 51.00 87 SER A N 1
ATOM 657 C CA . SER A 1 87 ? -10.923 -15.944 1.322 1.00 51.00 87 SER A CA 1
ATOM 658 C C . SER A 1 87 ? -9.583 -15.551 1.958 1.00 51.00 87 SER A C 1
ATOM 660 O O . SER A 1 87 ? -9.488 -15.287 3.154 1.00 51.00 87 SER A O 1
ATOM 662 N N . ILE A 1 88 ? -8.583 -15.366 1.101 1.00 56.84 88 ILE A N 1
ATOM 663 C CA . ILE A 1 88 ? -7.389 -14.585 1.402 1.00 56.84 88 ILE A CA 1
ATOM 664 C C . ILE A 1 88 ? -7.286 -13.495 0.334 1.00 56.84 88 ILE A C 1
ATOM 666 O O . ILE A 1 88 ? -7.038 -13.786 -0.837 1.00 56.84 88 ILE A O 1
ATOM 670 N N . ALA A 1 89 ? -7.508 -12.238 0.720 1.00 67.62 89 ALA A N 1
ATOM 671 C CA . ALA A 1 89 ? -7.165 -11.111 -0.138 1.00 67.62 89 ALA A CA 1
ATOM 672 C C . ALA A 1 89 ? -5.649 -10.904 -0.049 1.00 67.62 89 ALA A C 1
ATOM 674 O O . ALA A 1 89 ? -5.108 -10.794 1.052 1.00 67.62 89 ALA A O 1
ATOM 675 N N . GLN A 1 90 ? -4.962 -10.860 -1.187 1.00 77.19 90 GLN A N 1
ATOM 676 C CA . GLN A 1 90 ? -3.606 -10.324 -1.238 1.00 77.19 90 GLN A CA 1
ATOM 677 C C . GLN A 1 90 ? -3.671 -8.907 -1.790 1.00 77.19 90 GLN A C 1
ATOM 679 O O . GLN A 1 90 ? -4.330 -8.651 -2.798 1.00 77.19 90 GLN A O 1
ATOM 684 N N . LEU A 1 91 ? -3.012 -7.990 -1.095 1.00 83.38 91 LEU A N 1
ATOM 685 C CA . LEU A 1 91 ? -2.906 -6.591 -1.470 1.00 83.38 91 LEU A CA 1
ATOM 686 C C . LEU A 1 91 ? -1.450 -6.320 -1.825 1.00 83.38 91 LEU A C 1
ATOM 688 O O . LEU A 1 91 ? -0.578 -6.351 -0.956 1.00 83.38 91 LEU A O 1
ATOM 692 N N . ILE A 1 92 ? -1.195 -6.105 -3.112 1.00 84.94 92 ILE A N 1
ATOM 693 C CA . ILE A 1 92 ? 0.158 -6.050 -3.656 1.00 84.94 92 ILE A CA 1
ATOM 694 C C . ILE A 1 92 ? 0.356 -4.691 -4.315 1.00 84.94 92 ILE A C 1
ATOM 696 O O . ILE A 1 92 ? -0.319 -4.363 -5.293 1.00 84.94 92 ILE A O 1
ATOM 700 N N . ASN A 1 93 ? 1.283 -3.898 -3.783 1.00 88.44 93 ASN A N 1
ATOM 701 C CA . ASN A 1 93 ? 1.752 -2.700 -4.465 1.00 88.44 93 ASN A CA 1
ATOM 702 C C . ASN A 1 93 ? 2.587 -3.097 -5.688 1.00 88.44 93 ASN A C 1
ATOM 704 O O . ASN A 1 93 ? 3.333 -4.078 -5.654 1.00 88.44 93 ASN A O 1
ATOM 708 N N . PHE A 1 94 ? 2.455 -2.344 -6.771 1.00 87.31 94 PHE A N 1
ATOM 709 C CA . PHE A 1 94 ? 3.223 -2.577 -7.985 1.00 87.31 94 PHE A CA 1
ATOM 710 C C . PHE A 1 94 ? 4.715 -2.312 -7.759 1.00 87.31 94 PHE A C 1
ATOM 712 O O . PHE A 1 94 ? 5.085 -1.286 -7.194 1.00 87.31 94 PHE A O 1
ATOM 719 N N . ASP A 1 95 ? 5.557 -3.220 -8.249 1.00 85.69 95 ASP A N 1
ATOM 720 C CA . ASP A 1 95 ? 7.013 -3.109 -8.172 1.00 85.69 95 ASP A CA 1
ATOM 721 C C . ASP A 1 95 ? 7.547 -2.228 -9.320 1.00 85.69 95 ASP A C 1
ATOM 723 O O . ASP A 1 95 ? 7.435 -2.623 -10.491 1.00 85.69 95 ASP A O 1
ATOM 727 N N . PRO A 1 96 ? 8.146 -1.056 -9.032 1.00 84.88 96 PRO A N 1
ATOM 728 C CA . PRO A 1 96 ? 8.680 -0.167 -10.062 1.00 84.88 96 PRO A CA 1
ATOM 729 C C . PRO A 1 96 ? 9.813 -0.806 -10.878 1.00 84.88 96 PRO A C 1
ATOM 731 O O . PRO A 1 96 ? 10.040 -0.398 -12.016 1.00 84.88 96 PRO A O 1
ATOM 734 N N . GLY A 1 97 ? 10.491 -1.838 -10.367 1.00 83.00 97 GLY A N 1
ATOM 735 C CA . GLY A 1 97 ? 11.505 -2.595 -11.100 1.00 83.00 97 GLY A CA 1
ATOM 736 C C . GLY A 1 97 ? 10.955 -3.302 -12.342 1.00 83.00 97 GLY A C 1
ATOM 737 O O . GLY A 1 97 ? 11.699 -3.554 -13.288 1.00 83.00 97 GLY A O 1
ATOM 738 N N . LEU A 1 98 ? 9.644 -3.559 -12.412 1.00 86.19 98 LEU A N 1
ATOM 739 C CA . LEU A 1 98 ? 9.002 -4.111 -13.611 1.00 86.19 98 LEU A CA 1
ATOM 740 C C . LEU A 1 98 ? 8.922 -3.101 -14.764 1.00 86.19 98 LEU A C 1
ATOM 742 O O . LEU A 1 98 ? 8.701 -3.499 -15.906 1.00 86.19 98 LEU A O 1
ATOM 746 N N . LEU A 1 99 ? 9.159 -1.810 -14.507 1.00 87.19 99 LEU A N 1
ATOM 747 C CA . LEU A 1 99 ? 9.175 -0.784 -15.550 1.00 87.19 99 LEU A CA 1
ATOM 748 C C . LEU A 1 99 ? 10.334 -0.957 -16.546 1.00 87.19 99 LEU A C 1
ATOM 750 O O . LEU A 1 99 ? 10.305 -0.338 -17.606 1.00 87.19 99 LEU A O 1
ATOM 754 N N . GLN A 1 100 ? 11.323 -1.806 -16.270 1.00 87.56 100 GLN A N 1
ATOM 755 C CA . GLN A 1 100 ? 12.391 -2.121 -17.228 1.00 87.56 100 GLN A CA 1
ATOM 756 C C . GLN A 1 100 ? 11.963 -3.087 -18.350 1.00 87.56 100 GLN A C 1
ATOM 758 O O . GLN A 1 100 ? 12.711 -3.283 -19.303 1.00 87.56 100 GLN A O 1
ATOM 763 N N . LEU A 1 101 ? 10.790 -3.721 -18.231 1.00 88.31 101 LEU A N 1
ATOM 764 C CA . LEU A 1 101 ? 10.269 -4.666 -19.225 1.00 88.31 101 LEU A CA 1
ATOM 765 C C . LEU A 1 101 ? 9.777 -3.954 -20.495 1.00 88.31 101 LEU A C 1
ATOM 767 O O . LEU A 1 101 ? 9.565 -2.745 -20.491 1.00 88.31 101 LEU A O 1
ATOM 771 N N . SER A 1 102 ? 9.560 -4.699 -21.581 1.00 92.62 102 SER A N 1
ATOM 772 C CA . SER A 1 102 ? 8.805 -4.185 -22.732 1.00 92.62 102 SER A CA 1
ATOM 773 C C . SER A 1 102 ? 7.333 -3.951 -22.353 1.00 92.62 102 SER A C 1
ATOM 775 O O . SER A 1 102 ? 6.866 -4.476 -21.341 1.00 92.62 102 SER A O 1
ATOM 777 N N . ASP A 1 103 ? 6.586 -3.164 -23.132 1.00 93.06 103 ASP A N 1
ATOM 778 C CA . ASP A 1 103 ? 5.162 -2.922 -22.847 1.00 93.06 103 ASP A CA 1
ATOM 779 C C . ASP A 1 103 ? 4.325 -4.207 -22.920 1.00 93.06 103 ASP A C 1
ATOM 781 O O . ASP A 1 103 ? 3.490 -4.429 -22.042 1.00 93.06 103 ASP A O 1
ATOM 785 N N . ASP A 1 104 ? 4.616 -5.088 -23.880 1.00 92.94 104 ASP A N 1
ATOM 786 C CA . ASP A 1 104 ? 3.946 -6.385 -24.022 1.00 92.94 104 ASP A CA 1
ATOM 787 C C . ASP A 1 104 ? 4.238 -7.301 -22.822 1.00 92.94 104 ASP A C 1
ATOM 789 O O . ASP A 1 104 ? 3.322 -7.884 -22.232 1.00 92.94 104 ASP A O 1
ATOM 793 N N . ASP A 1 105 ? 5.507 -7.395 -22.406 1.00 90.94 105 ASP A N 1
ATOM 794 C CA . ASP A 1 105 ? 5.905 -8.213 -21.254 1.00 90.94 105 ASP A CA 1
ATOM 795 C C . ASP A 1 105 ? 5.335 -7.665 -19.949 1.00 90.94 105 ASP A C 1
ATOM 797 O O . ASP A 1 105 ? 4.910 -8.430 -19.081 1.00 90.94 105 ASP A O 1
ATOM 801 N N . LEU A 1 106 ? 5.320 -6.340 -19.799 1.00 90.56 106 LEU A N 1
ATOM 802 C CA . LEU A 1 106 ? 4.774 -5.671 -18.630 1.00 90.56 106 LEU A CA 1
ATOM 803 C C . LEU A 1 106 ? 3.265 -5.901 -18.524 1.00 90.56 106 LEU A C 1
ATOM 805 O O . LEU A 1 106 ? 2.783 -6.323 -17.470 1.00 90.56 106 LEU A O 1
ATOM 809 N N . GLN A 1 107 ? 2.531 -5.694 -19.619 1.00 91.06 107 GLN A N 1
ATOM 810 C CA . GLN A 1 107 ? 1.093 -5.934 -19.667 1.00 91.06 107 GLN A CA 1
ATOM 811 C C . GLN A 1 107 ? 0.776 -7.393 -19.341 1.00 91.06 107 GLN A C 1
ATOM 813 O O . GLN A 1 107 ? -0.095 -7.663 -18.511 1.00 91.06 107 GLN A O 1
ATOM 818 N N . LYS A 1 108 ? 1.518 -8.332 -19.938 1.00 88.75 108 LYS A N 1
ATOM 819 C CA . LYS A 1 108 ? 1.393 -9.762 -19.653 1.00 88.75 108 LYS A CA 1
ATOM 820 C C . LYS A 1 108 ? 1.655 -10.064 -18.178 1.00 88.75 108 LYS A C 1
ATOM 822 O O . LYS A 1 108 ? 0.855 -10.746 -17.547 1.00 88.75 108 LYS A O 1
ATOM 827 N N . LYS A 1 109 ? 2.725 -9.512 -17.595 1.00 86.75 109 LYS A N 1
ATOM 828 C CA . LYS A 1 109 ? 3.083 -9.715 -16.182 1.00 86.75 109 LYS A CA 1
ATOM 829 C C . LYS A 1 109 ? 1.990 -9.225 -15.229 1.00 86.75 109 LYS A C 1
ATOM 831 O O . LYS A 1 109 ? 1.718 -9.899 -14.239 1.00 86.75 109 LYS A O 1
ATOM 836 N N . ILE A 1 110 ? 1.384 -8.071 -15.517 1.00 87.81 110 ILE A N 1
ATOM 837 C CA . ILE A 1 110 ? 0.296 -7.507 -14.707 1.00 87.81 110 ILE A CA 1
ATOM 838 C C . ILE A 1 110 ? -0.984 -8.334 -14.875 1.00 87.81 110 ILE A C 1
ATOM 840 O O . ILE A 1 110 ? -1.646 -8.630 -13.886 1.00 87.81 110 ILE A O 1
ATOM 844 N N . ALA A 1 111 ? -1.324 -8.728 -16.105 1.00 86.94 111 ALA A N 1
ATOM 845 C CA . ALA A 1 111 ? -2.540 -9.484 -16.402 1.00 86.94 111 ALA A CA 1
ATOM 846 C C . ALA A 1 111 ? -2.506 -10.925 -15.863 1.00 86.94 111 ALA A C 1
ATOM 848 O O . ALA A 1 111 ? -3.532 -11.447 -15.438 1.00 86.94 111 ALA A O 1
ATOM 849 N N . GLU A 1 112 ? -1.333 -11.562 -15.857 1.00 84.38 112 GLU A N 1
ATOM 850 C CA . GLU A 1 112 ? -1.126 -12.911 -15.314 1.00 84.38 112 GLU A CA 1
ATOM 851 C C . GLU A 1 112 ? -0.913 -12.920 -13.791 1.00 84.38 112 GLU A C 1
ATOM 853 O O . GLU A 1 112 ? -0.710 -13.986 -13.200 1.00 84.38 112 GLU A O 1
ATOM 858 N N . ALA A 1 113 ? -0.922 -11.755 -13.135 1.00 80.06 113 ALA A N 1
ATOM 859 C CA . ALA A 1 113 ? -0.800 -11.694 -11.689 1.00 80.06 113 ALA A CA 1
ATOM 860 C C . ALA A 1 113 ? -2.036 -12.350 -11.036 1.00 80.06 113 ALA A C 1
ATOM 862 O O . ALA A 1 113 ? -3.169 -11.975 -11.338 1.00 80.06 113 ALA A O 1
ATOM 863 N N . PRO A 1 114 ? -1.850 -13.303 -10.105 1.00 75.75 114 PRO A N 1
ATOM 864 C CA . PRO A 1 114 ? -2.961 -14.012 -9.461 1.00 75.75 114 PRO A CA 1
ATOM 865 C C . PRO A 1 114 ? -3.810 -13.105 -8.558 1.00 75.75 114 PRO A C 1
ATOM 867 O O . PRO A 1 114 ? -4.919 -13.470 -8.172 1.00 75.75 114 PRO A O 1
ATOM 870 N N . TYR A 1 115 ? -3.294 -11.919 -8.233 1.00 79.69 115 TYR A N 1
ATOM 871 C CA . TYR A 1 115 ? -3.971 -10.892 -7.458 1.00 79.69 115 TYR A CA 1
ATOM 872 C C . TYR A 1 115 ? -3.760 -9.524 -8.108 1.00 79.69 115 TYR A C 1
ATOM 874 O O . TYR A 1 115 ? -2.729 -9.313 -8.753 1.00 79.69 115 TYR A O 1
ATOM 882 N N . PRO A 1 116 ? -4.697 -8.579 -7.919 1.00 83.56 116 PRO A N 1
ATOM 883 C CA . PRO A 1 116 ? -4.567 -7.246 -8.483 1.00 83.56 116 PRO A CA 1
ATOM 884 C C . PRO A 1 116 ? -3.297 -6.545 -7.993 1.00 83.56 116 PRO A C 1
ATOM 886 O O . PRO A 1 116 ? -3.088 -6.396 -6.787 1.00 83.56 116 PRO A O 1
ATOM 889 N N . LEU A 1 117 ? -2.483 -6.075 -8.937 1.00 87.94 117 LEU A N 1
ATOM 890 C CA . LEU A 1 117 ? -1.386 -5.157 -8.649 1.00 87.94 117 LEU A CA 1
ATOM 891 C C . LEU A 1 117 ? -1.944 -3.736 -8.552 1.00 87.94 117 LEU A C 1
ATOM 893 O O . LEU A 1 117 ? -2.758 -3.331 -9.387 1.00 87.94 117 LEU A O 1
ATOM 897 N N . ILE A 1 118 ? -1.519 -2.995 -7.530 1.00 91.25 118 ILE A N 1
ATOM 898 C CA . ILE A 1 118 ? -2.078 -1.689 -7.175 1.00 91.25 118 ILE A CA 1
ATOM 899 C C . ILE A 1 118 ? -0.997 -0.619 -7.307 1.00 91.25 118 ILE A C 1
ATOM 901 O O . ILE A 1 118 ? 0.075 -0.767 -6.733 1.00 91.25 118 ILE A O 1
ATOM 905 N N . ASN A 1 119 ? -1.277 0.475 -8.012 1.00 93.25 119 ASN A N 1
ATOM 906 C CA . ASN A 1 119 ? -0.473 1.692 -7.954 1.00 93.25 119 ASN A CA 1
ATOM 907 C C . ASN A 1 119 ? -1.301 2.916 -8.342 1.00 93.25 119 ASN A C 1
ATOM 909 O O . ASN A 1 119 ? -1.895 2.963 -9.414 1.00 93.25 119 ASN A O 1
ATOM 913 N N . SER A 1 120 ? -1.298 3.922 -7.483 1.00 94.69 120 SER A N 1
ATOM 914 C CA . SER A 1 120 ? -2.123 5.117 -7.607 1.00 94.69 120 SER A CA 1
ATOM 915 C C . SER A 1 120 ? -1.366 6.326 -8.153 1.00 94.69 120 SER A C 1
ATOM 917 O O . SER A 1 120 ? -1.997 7.350 -8.408 1.00 94.69 120 SER A O 1
ATOM 919 N N . ASN A 1 121 ? -0.038 6.248 -8.289 1.00 92.69 121 ASN A N 1
ATOM 920 C CA . ASN A 1 121 ? 0.806 7.370 -8.699 1.00 92.69 121 ASN A CA 1
ATOM 921 C C . ASN A 1 121 ? 1.505 7.180 -10.053 1.00 92.69 121 ASN A C 1
ATOM 923 O O . ASN A 1 121 ? 2.306 8.032 -10.438 1.00 92.69 121 ASN A O 1
ATOM 927 N N . PHE A 1 122 ? 1.207 6.100 -10.776 1.00 89.62 122 PHE A N 1
ATOM 928 C CA . PHE A 1 122 ? 1.676 5.870 -12.139 1.00 89.62 122 PHE A CA 1
ATOM 929 C C . PHE A 1 122 ? 0.618 6.287 -13.148 1.00 89.62 122 PHE A C 1
ATOM 931 O O . PHE A 1 122 ? -0.540 5.879 -13.075 1.00 89.62 122 PHE A O 1
ATOM 938 N N . ASP A 1 123 ? 1.043 7.086 -14.119 1.00 85.69 123 ASP A N 1
ATOM 939 C CA . ASP A 1 123 ? 0.177 7.553 -15.187 1.00 85.69 123 ASP A CA 1
ATOM 940 C C . ASP A 1 123 ? 0.121 6.526 -16.324 1.00 85.69 123 ASP A C 1
ATOM 942 O O . ASP A 1 123 ? 1.067 6.366 -17.100 1.00 85.69 123 ASP A O 1
ATOM 946 N N . LYS A 1 124 ? -1.021 5.850 -16.449 1.00 85.88 124 LYS A N 1
ATOM 947 C CA . LYS A 1 124 ? -1.279 4.862 -17.507 1.00 85.88 124 LYS A CA 1
ATOM 948 C C . LYS A 1 124 ? -1.257 5.461 -18.912 1.00 85.88 124 LYS A C 1
ATOM 950 O O . LYS A 1 124 ? -1.035 4.727 -19.867 1.00 85.88 124 LYS A O 1
ATOM 955 N N . SER A 1 125 ? -1.477 6.769 -19.059 1.00 83.62 125 SER A N 1
ATOM 956 C CA . SER A 1 125 ? -1.440 7.427 -20.370 1.00 83.62 125 SER A CA 1
ATOM 957 C C . SER A 1 125 ? -0.025 7.506 -20.945 1.00 83.62 125 SER A C 1
ATOM 959 O O . SER A 1 125 ? 0.148 7.560 -22.160 1.00 83.62 125 SER A O 1
ATOM 961 N N . THR A 1 126 ? 0.992 7.451 -20.081 1.00 81.69 126 THR A N 1
ATOM 962 C CA . THR A 1 126 ? 2.400 7.532 -20.489 1.00 81.69 126 THR A CA 1
ATOM 963 C C . THR A 1 126 ? 2.960 6.207 -20.995 1.00 81.69 126 THR A C 1
ATOM 965 O O . THR A 1 126 ? 4.004 6.200 -21.647 1.00 81.69 126 THR A O 1
ATOM 968 N N . ARG A 1 127 ? 2.289 5.083 -20.698 1.00 85.50 127 ARG A N 1
ATOM 969 C CA . ARG A 1 127 ? 2.793 3.746 -21.011 1.00 85.50 127 ARG A CA 1
ATOM 970 C C . ARG A 1 127 ? 1.678 2.713 -21.145 1.00 85.50 127 ARG A C 1
ATOM 972 O O . ARG A 1 127 ? 1.023 2.370 -20.160 1.00 85.50 127 ARG A O 1
ATOM 979 N N . GLY A 1 128 ? 1.535 2.149 -22.344 1.00 87.44 128 GLY A N 1
ATOM 980 C CA . GLY A 1 128 ? 0.483 1.179 -22.665 1.00 87.44 128 GLY A CA 1
ATOM 981 C C . GLY A 1 128 ? 0.563 -0.091 -21.815 1.00 87.44 128 GLY A C 1
ATOM 982 O O . GLY A 1 128 ? -0.468 -0.605 -21.379 1.00 87.44 128 GLY A O 1
ATOM 983 N N . GLY A 1 129 ? 1.782 -0.521 -21.471 1.00 87.69 129 GLY A N 1
ATOM 984 C CA . GLY A 1 129 ? 2.022 -1.685 -20.611 1.00 87.69 129 GLY A CA 1
ATOM 985 C C . GLY A 1 129 ? 1.349 -1.623 -19.229 1.00 87.69 129 GLY A C 1
ATOM 986 O O . GLY A 1 129 ? 1.142 -2.658 -18.603 1.00 87.69 129 GLY A O 1
ATOM 987 N N . LEU A 1 130 ? 0.952 -0.436 -18.751 1.00 91.25 130 LEU A N 1
ATOM 988 C CA . LEU A 1 130 ? 0.298 -0.236 -17.451 1.00 91.25 130 LEU A CA 1
ATOM 989 C C . LEU A 1 130 ? -1.237 -0.320 -17.499 1.00 91.25 130 LEU A C 1
ATOM 991 O O . LEU A 1 130 ? -1.886 -0.147 -16.467 1.00 91.25 130 LEU A O 1
ATOM 995 N N . ALA A 1 131 ? -1.847 -0.586 -18.658 1.00 89.25 131 ALA A N 1
ATOM 996 C CA . ALA A 1 131 ? -3.303 -0.534 -18.825 1.00 89.25 131 ALA A CA 1
ATOM 997 C C . ALA A 1 131 ? -4.078 -1.427 -17.833 1.00 89.25 131 ALA A C 1
ATOM 999 O O . ALA A 1 131 ? -5.131 -1.030 -17.332 1.00 89.25 131 ALA A O 1
ATOM 1000 N N . ALA A 1 132 ? -3.540 -2.610 -17.514 1.00 87.69 132 ALA A N 1
ATOM 1001 C CA . ALA A 1 132 ? -4.154 -3.571 -16.594 1.00 87.69 132 ALA A CA 1
ATOM 1002 C C . ALA A 1 132 ? -3.905 -3.264 -15.101 1.00 87.69 132 ALA A C 1
ATOM 1004 O O . ALA A 1 132 ? -4.479 -3.926 -14.233 1.00 87.69 132 ALA A O 1
ATOM 1005 N N . LEU A 1 133 ? -3.058 -2.279 -14.784 1.00 91.00 133 LEU A N 1
ATOM 1006 C CA . LEU A 1 133 ? -2.708 -1.932 -13.409 1.00 91.00 133 LEU A CA 1
ATOM 1007 C C . LEU A 1 133 ? -3.904 -1.304 -12.691 1.00 91.00 133 LEU A C 1
ATOM 1009 O O . LEU A 1 133 ? -4.562 -0.417 -13.233 1.00 91.00 133 LEU A O 1
ATOM 1013 N N . GLN A 1 134 ? -4.205 -1.719 -11.464 1.00 92.50 134 GLN A N 1
ATOM 1014 C CA . GLN A 1 134 ? -5.294 -1.101 -10.710 1.00 92.50 134 GLN A CA 1
ATOM 1015 C C . GLN A 1 134 ? -4.794 0.167 -10.025 1.00 92.50 134 GLN A C 1
ATOM 1017 O O . GLN A 1 134 ? -3.787 0.149 -9.327 1.00 92.50 134 GLN A O 1
ATOM 1022 N N . GLU A 1 135 ? -5.525 1.272 -10.168 1.00 93.12 135 GLU A N 1
ATOM 1023 C CA . GLU A 1 135 ? -5.191 2.495 -9.423 1.00 93.12 135 GLU A CA 1
ATOM 1024 C C . GLU A 1 135 ? -5.515 2.369 -7.938 1.00 93.12 135 GLU A C 1
ATOM 1026 O O . GLU A 1 135 ? -4.888 3.010 -7.100 1.00 93.12 135 GLU A O 1
ATOM 1031 N N . LYS A 1 136 ? -6.521 1.559 -7.618 1.00 94.44 136 LYS A N 1
ATOM 1032 C CA . LYS A 1 136 ? -7.007 1.295 -6.269 1.00 94.44 136 LYS A CA 1
ATOM 1033 C C . LYS A 1 136 ? -7.780 -0.015 -6.258 1.00 94.44 136 LYS A C 1
ATOM 1035 O O . LYS A 1 136 ? -8.291 -0.448 -7.289 1.00 94.44 136 LYS A O 1
ATOM 1040 N N . VAL A 1 137 ? -7.921 -0.611 -5.083 1.00 93.06 137 VAL A N 1
ATOM 1041 C CA . VAL A 1 137 ? -8.764 -1.790 -4.862 1.00 93.06 137 VAL A CA 1
ATOM 1042 C C . VAL A 1 137 ? -9.702 -1.516 -3.700 1.00 93.06 137 VAL A C 1
ATOM 1044 O O . VAL A 1 137 ? -9.344 -0.850 -2.733 1.00 93.06 137 VAL A O 1
ATOM 1047 N N . VAL A 1 138 ? -10.917 -2.041 -3.788 1.00 92.44 138 VAL A N 1
ATOM 1048 C CA . VAL A 1 138 ? -11.891 -2.000 -2.703 1.00 92.44 138 VAL A CA 1
ATOM 1049 C C . VAL A 1 138 ? -12.203 -3.427 -2.293 1.00 92.44 138 VAL A C 1
ATOM 1051 O O . VAL A 1 138 ? -12.683 -4.219 -3.101 1.00 92.44 138 VAL A O 1
ATOM 1054 N N . ILE A 1 139 ? -11.988 -3.735 -1.020 1.00 87.88 139 ILE A N 1
ATOM 1055 C CA . ILE A 1 139 ? -12.334 -5.027 -0.430 1.00 87.88 139 ILE A CA 1
ATOM 1056 C C . ILE A 1 139 ? -13.441 -4.857 0.608 1.00 87.88 139 ILE A C 1
ATOM 1058 O O . ILE A 1 139 ? -13.589 -3.798 1.222 1.00 87.88 139 ILE A O 1
ATOM 1062 N N . LYS A 1 140 ? -14.237 -5.908 0.812 1.00 83.00 140 LYS A N 1
ATOM 1063 C CA . LYS A 1 140 ? -15.238 -5.965 1.882 1.00 83.00 140 LYS A CA 1
ATOM 1064 C C . LYS A 1 140 ? -14.804 -6.977 2.923 1.00 83.00 140 LYS A C 1
ATOM 1066 O O . LYS A 1 140 ? -14.603 -8.140 2.592 1.00 83.00 140 LYS A O 1
ATOM 1071 N N . LEU A 1 141 ? -14.682 -6.540 4.170 1.00 74.56 141 LEU A N 1
ATOM 1072 C CA . LEU A 1 141 ? -14.221 -7.376 5.275 1.00 74.56 141 LEU A CA 1
ATOM 1073 C C . LEU A 1 141 ? -15.048 -7.094 6.519 1.00 74.56 141 LEU A C 1
ATOM 1075 O O . LEU A 1 141 ? -15.145 -5.948 6.955 1.00 74.56 141 LEU A O 1
ATOM 1079 N N . ASN A 1 142 ? -15.661 -8.140 7.077 1.00 72.31 142 ASN A N 1
ATOM 1080 C CA . ASN A 1 142 ? -16.531 -8.050 8.255 1.00 72.31 142 ASN A CA 1
ATOM 1081 C C . ASN A 1 142 ? -17.599 -6.945 8.131 1.00 72.31 142 ASN A C 1
ATOM 1083 O O . ASN A 1 142 ? -17.863 -6.201 9.073 1.00 72.31 142 ASN A O 1
ATOM 1087 N N . GLY A 1 143 ? -18.186 -6.813 6.935 1.00 75.50 143 GLY A N 1
ATOM 1088 C CA . GLY A 1 143 ? -19.213 -5.813 6.626 1.00 75.50 143 GLY A CA 1
ATOM 1089 C C . GLY A 1 143 ? -18.698 -4.390 6.386 1.00 75.50 143 GLY A C 1
ATOM 1090 O O . GLY A 1 143 ? -19.500 -3.532 6.035 1.00 75.50 143 GLY A O 1
ATOM 1091 N N . LYS A 1 144 ? -17.389 -4.138 6.514 1.00 81.50 144 LYS A N 1
ATOM 1092 C CA . LYS A 1 144 ? -16.770 -2.842 6.207 1.00 81.50 144 LYS A CA 1
ATOM 1093 C C . LYS A 1 144 ? -16.182 -2.808 4.810 1.00 81.50 144 LYS A C 1
ATOM 1095 O O . LYS A 1 144 ? -15.616 -3.798 4.343 1.00 81.50 144 LYS A O 1
ATOM 1100 N N . LYS A 1 145 ? -16.273 -1.649 4.168 1.00 89.88 145 LYS A N 1
ATOM 1101 C CA . LYS A 1 145 ? -15.641 -1.353 2.885 1.00 89.88 145 LYS A CA 1
ATOM 1102 C C . LYS A 1 145 ? -14.258 -0.755 3.152 1.00 89.88 145 LYS A C 1
ATOM 1104 O O . LYS A 1 145 ? -14.139 0.280 3.802 1.00 89.88 145 LYS A O 1
ATOM 1109 N N . ILE A 1 146 ? -13.206 -1.418 2.684 1.00 90.81 146 ILE A N 1
ATOM 1110 C CA . ILE A 1 146 ? -11.818 -0.983 2.861 1.00 90.81 146 ILE A CA 1
ATOM 1111 C C . ILE A 1 146 ? -11.243 -0.638 1.493 1.00 90.81 146 ILE A C 1
ATOM 1113 O O . ILE A 1 146 ? -11.204 -1.484 0.602 1.00 90.81 146 ILE A O 1
ATOM 1117 N N . GLY A 1 147 ? -10.814 0.610 1.337 1.00 94.56 147 GLY A N 1
ATOM 1118 C CA . GLY A 1 147 ? -10.106 1.088 0.159 1.00 94.56 147 GLY A CA 1
ATOM 1119 C C . GLY A 1 147 ? -8.604 0.874 0.302 1.00 94.56 147 GLY A C 1
ATOM 1120 O O . GLY A 1 147 ? -8.051 1.046 1.386 1.00 94.56 147 GLY A O 1
ATOM 1121 N N . VAL A 1 148 ? -7.941 0.508 -0.785 1.00 94.50 148 VAL A N 1
ATOM 1122 C CA . VAL A 1 148 ? -6.508 0.219 -0.828 1.00 94.50 148 VAL A CA 1
ATOM 1123 C C . VAL A 1 148 ? -5.897 0.987 -1.987 1.00 94.50 148 VAL A C 1
ATOM 1125 O O . VAL A 1 148 ? -6.371 0.884 -3.119 1.00 94.50 148 VAL A O 1
ATOM 1128 N N . LEU A 1 149 ? -4.848 1.746 -1.692 1.00 96.00 149 LEU A N 1
ATOM 1129 C CA . LEU A 1 149 ? -4.058 2.502 -2.655 1.00 96.00 149 LEU A CA 1
ATOM 1130 C C . LEU A 1 149 ? -2.585 2.091 -2.543 1.00 96.00 149 LEU A C 1
ATOM 1132 O O . LEU A 1 149 ? -2.141 1.663 -1.475 1.00 96.00 149 LEU A O 1
ATOM 1136 N N . GLY A 1 150 ? -1.849 2.194 -3.646 1.00 94.12 150 GLY A N 1
ATOM 1137 C CA . GLY A 1 150 ? -0.439 1.806 -3.736 1.00 94.12 150 GLY A CA 1
ATOM 1138 C C . GLY A 1 150 ? 0.414 2.983 -4.186 1.00 94.12 150 GLY A C 1
ATOM 1139 O O . GLY A 1 150 ? -0.003 3.732 -5.064 1.00 94.12 150 GLY A O 1
ATOM 1140 N N . ILE A 1 151 ? 1.581 3.180 -3.583 1.00 93.88 151 ILE A N 1
ATOM 1141 C CA . ILE A 1 151 ? 2.509 4.262 -3.919 1.00 93.88 151 ILE A CA 1
ATOM 1142 C C . ILE A 1 151 ? 3.895 3.667 -4.116 1.00 93.88 151 ILE A C 1
ATOM 1144 O O . ILE A 1 151 ? 4.421 3.026 -3.207 1.00 93.88 151 ILE A O 1
ATOM 1148 N N . ALA A 1 152 ? 4.477 3.907 -5.286 1.00 90.00 152 ALA A N 1
ATOM 1149 C CA . ALA A 1 152 ? 5.828 3.473 -5.632 1.00 90.00 152 ALA A CA 1
ATOM 1150 C C . ALA A 1 152 ? 6.690 4.655 -6.088 1.00 90.00 152 ALA A C 1
ATOM 1152 O O . ALA A 1 152 ? 6.179 5.658 -6.597 1.00 90.00 152 ALA A O 1
ATOM 1153 N N . PHE A 1 153 ? 8.000 4.539 -5.933 1.00 86.94 153 PHE A N 1
ATOM 1154 C CA . PHE A 1 153 ? 8.972 5.571 -6.255 1.00 86.94 153 PHE A CA 1
ATOM 1155 C C . PHE A 1 153 ? 9.840 5.124 -7.435 1.00 86.94 153 PHE A C 1
ATOM 1157 O O . PHE A 1 153 ? 10.482 4.082 -7.396 1.00 86.94 153 PHE A O 1
ATOM 1164 N N . THR A 1 154 ? 9.872 5.911 -8.513 1.00 79.06 154 THR A N 1
ATOM 1165 C CA . THR A 1 154 ? 10.534 5.530 -9.781 1.00 79.06 154 THR A CA 1
ATOM 1166 C C . THR A 1 154 ? 11.770 6.361 -10.110 1.00 79.06 154 THR A C 1
ATOM 1168 O O . THR A 1 154 ? 12.391 6.153 -11.151 1.00 79.06 154 THR A O 1
ATOM 1171 N N . GLY A 1 155 ? 12.145 7.310 -9.247 1.00 70.75 155 GLY A N 1
ATOM 1172 C CA . GLY A 1 155 ? 13.357 8.113 -9.409 1.00 70.75 155 GLY A CA 1
ATOM 1173 C C . GLY A 1 155 ? 13.284 9.488 -8.745 1.00 70.75 155 GLY A C 1
ATOM 1174 O O . GLY A 1 155 ? 12.220 9.964 -8.350 1.00 70.75 155 GLY A O 1
ATOM 1175 N N . SER A 1 156 ? 14.438 10.150 -8.646 1.00 61.62 156 SER A N 1
ATOM 1176 C CA . SER A 1 156 ? 14.625 11.413 -7.911 1.00 61.62 156 SER A CA 1
ATOM 1177 C C . SER A 1 156 ? 13.887 12.621 -8.501 1.00 61.62 156 SER A C 1
ATOM 1179 O O . SER A 1 156 ? 13.776 13.650 -7.838 1.00 61.62 156 SER A O 1
ATOM 1181 N N . ASN A 1 157 ? 13.355 12.503 -9.722 1.00 70.00 157 ASN A N 1
ATOM 1182 C CA . ASN A 1 157 ? 12.594 13.563 -10.389 1.00 70.00 157 ASN A CA 1
ATOM 1183 C C . ASN A 1 157 ? 11.140 13.670 -9.897 1.00 70.00 157 ASN A C 1
ATOM 1185 O O . ASN A 1 157 ? 10.434 14.603 -10.278 1.00 70.00 157 ASN A O 1
ATOM 1189 N N . GLN A 1 158 ? 10.667 12.728 -9.075 1.00 79.38 158 GLN A N 1
ATOM 1190 C CA . GLN A 1 158 ? 9.329 12.810 -8.496 1.00 79.38 158 GLN A CA 1
ATOM 1191 C C . GLN A 1 158 ? 9.283 13.862 -7.381 1.00 79.38 158 GLN A C 1
ATOM 1193 O O . GLN A 1 158 ? 10.143 13.911 -6.504 1.00 79.38 158 GLN A O 1
ATOM 1198 N N . SER A 1 159 ? 8.243 14.697 -7.366 1.00 86.62 159 SER A N 1
ATOM 1199 C CA . SER A 1 159 ? 8.032 15.624 -6.255 1.00 86.62 159 SER A CA 1
ATOM 1200 C C . SER A 1 159 ? 7.329 14.923 -5.093 1.00 86.62 159 SER A C 1
ATOM 1202 O O . SER A 1 159 ? 6.222 14.405 -5.245 1.00 86.62 159 SER A O 1
ATOM 1204 N N . ILE A 1 160 ? 7.916 14.998 -3.897 1.00 87.44 160 ILE A N 1
ATOM 1205 C CA . ILE A 1 160 ? 7.293 14.514 -2.652 1.00 87.44 160 ILE A CA 1
ATOM 1206 C C . ILE A 1 160 ? 5.911 15.156 -2.451 1.00 87.44 160 ILE A C 1
ATOM 1208 O O . ILE A 1 160 ? 4.953 14.477 -2.085 1.00 87.44 160 ILE A O 1
ATOM 1212 N N . THR A 1 161 ? 5.780 16.451 -2.754 1.00 89.75 161 THR A N 1
ATOM 1213 C CA . THR A 1 161 ? 4.507 17.178 -2.675 1.00 89.75 161 THR A CA 1
ATOM 1214 C C . THR A 1 161 ? 3.464 16.599 -3.628 1.00 89.75 161 THR A C 1
ATOM 1216 O O . THR A 1 161 ? 2.312 16.429 -3.238 1.00 89.75 161 THR A O 1
ATOM 1219 N N . GLN A 1 162 ? 3.852 16.248 -4.859 1.00 90.25 162 GLN A N 1
ATOM 1220 C CA . GLN A 1 162 ? 2.938 15.605 -5.810 1.00 90.25 162 GLN A CA 1
ATOM 1221 C C . GLN A 1 162 ? 2.481 14.237 -5.297 1.00 90.25 162 GLN A C 1
ATOM 1223 O O . GLN A 1 162 ? 1.289 13.949 -5.328 1.00 90.25 162 GLN A O 1
ATOM 1228 N N . ILE A 1 163 ? 3.394 13.428 -4.752 1.00 92.25 163 ILE A N 1
ATOM 1229 C CA . ILE A 1 163 ? 3.059 12.114 -4.186 1.00 92.25 163 ILE A CA 1
ATOM 1230 C C . ILE A 1 163 ? 2.092 12.258 -3.005 1.00 92.25 163 ILE A C 1
ATOM 1232 O O . ILE A 1 163 ? 1.087 11.553 -2.936 1.00 92.25 163 ILE A O 1
ATOM 1236 N N . LEU A 1 164 ? 2.334 13.213 -2.103 1.00 92.12 164 LEU A N 1
ATOM 1237 C CA . LEU A 1 164 ? 1.423 13.502 -0.992 1.00 92.12 164 LEU A CA 1
ATOM 1238 C C . LEU A 1 164 ? 0.044 13.968 -1.465 1.00 92.12 164 LEU A C 1
ATOM 1240 O O . LEU A 1 164 ? -0.959 13.602 -0.849 1.00 92.12 164 LEU A O 1
ATOM 1244 N N . ASN A 1 165 ? -0.018 14.760 -2.536 1.00 94.06 165 ASN A N 1
ATOM 1245 C CA . ASN A 1 165 ? -1.281 15.187 -3.132 1.00 94.06 165 ASN A CA 1
ATOM 1246 C C . ASN A 1 165 ? -2.032 14.006 -3.754 1.00 94.06 165 ASN A C 1
ATOM 1248 O O . ASN A 1 165 ? -3.243 13.916 -3.584 1.00 94.06 165 ASN A O 1
ATOM 1252 N N . ILE A 1 166 ? -1.328 13.074 -4.404 1.00 94.56 166 ILE A N 1
ATOM 1253 C CA . ILE A 1 166 ? -1.922 11.845 -4.946 1.00 94.56 166 ILE A CA 1
ATOM 1254 C C . ILE A 1 166 ? -2.492 10.983 -3.819 1.00 94.56 166 ILE A C 1
ATOM 1256 O O . ILE A 1 166 ? -3.650 10.577 -3.902 1.00 94.56 166 ILE A O 1
ATOM 1260 N N . ILE A 1 167 ? -1.725 10.759 -2.743 1.00 95.56 167 ILE A N 1
ATOM 1261 C CA . ILE A 1 167 ? -2.195 10.005 -1.569 1.00 95.56 167 ILE A CA 1
ATOM 1262 C C . ILE A 1 167 ? -3.489 10.617 -1.031 1.00 95.56 167 ILE A C 1
ATOM 1264 O O . ILE A 1 167 ? -4.450 9.888 -0.819 1.00 95.56 167 ILE A O 1
ATOM 1268 N N . GLN A 1 168 ? -3.524 11.940 -0.843 1.00 95.31 168 GLN A N 1
ATOM 1269 C CA . GLN A 1 168 ? -4.692 12.650 -0.311 1.00 95.31 168 GLN A CA 1
ATOM 1270 C C . GLN A 1 168 ? -5.894 12.609 -1.259 1.00 95.31 168 GLN A C 1
ATOM 1272 O O . GLN A 1 168 ? -7.010 12.343 -0.828 1.00 95.31 168 GLN A O 1
ATOM 1277 N N . ALA A 1 169 ? -5.682 12.850 -2.554 1.00 95.94 169 ALA A N 1
ATOM 1278 C CA . ALA A 1 169 ? -6.760 12.820 -3.534 1.00 95.94 169 ALA A CA 1
ATOM 1279 C C . ALA A 1 169 ? -7.393 11.424 -3.610 1.00 95.94 169 ALA A C 1
ATOM 1281 O O . ALA A 1 169 ? -8.614 11.292 -3.569 1.00 95.94 169 ALA A O 1
ATOM 1282 N N . LYS A 1 170 ? -6.563 10.375 -3.657 1.00 96.69 170 LYS A N 1
ATOM 1283 C CA . LYS A 1 170 ? -7.017 8.984 -3.776 1.00 96.69 170 LYS A CA 1
ATOM 1284 C C . LYS A 1 170 ? -7.621 8.453 -2.476 1.00 96.69 170 LYS A C 1
ATOM 1286 O O . LYS A 1 170 ? -8.610 7.722 -2.529 1.00 96.69 170 LYS A O 1
ATOM 1291 N N . SER A 1 171 ? -7.089 8.830 -1.311 1.00 96.81 171 SER A N 1
ATOM 1292 C CA . SER A 1 171 ? -7.702 8.468 -0.028 1.00 96.81 171 SER A CA 1
ATOM 1293 C C . SER A 1 171 ? -9.075 9.117 0.132 1.00 96.81 171 SER A C 1
ATOM 1295 O O . SER A 1 171 ? -10.031 8.434 0.500 1.00 96.81 171 SER A O 1
ATOM 1297 N N . GLN A 1 172 ? -9.208 10.391 -0.234 1.00 96.69 172 GLN A N 1
ATOM 1298 C CA . GLN A 1 172 ? -10.484 11.093 -0.184 1.00 96.69 172 GLN A CA 1
ATOM 1299 C C . GLN A 1 172 ? -11.492 10.550 -1.205 1.00 96.69 172 GLN A C 1
ATOM 1301 O O . GLN A 1 172 ? -12.663 10.377 -0.874 1.00 96.69 172 GLN A O 1
ATOM 1306 N N . GLU A 1 173 ? -11.048 10.198 -2.414 1.00 97.06 173 GLU A N 1
ATOM 1307 C CA . GLU A 1 173 ? -11.871 9.499 -3.409 1.00 97.06 173 GLU A CA 1
ATOM 1308 C C . GLU A 1 173 ? -12.453 8.198 -2.826 1.00 97.06 173 GLU A C 1
ATOM 1310 O O . GLU A 1 173 ? -13.660 7.968 -2.896 1.00 97.06 173 GLU A O 1
ATOM 1315 N N . LEU A 1 174 ? -11.629 7.383 -2.157 1.00 97.62 174 LEU A N 1
ATOM 1316 C CA . LEU A 1 174 ? -12.077 6.152 -1.496 1.00 97.62 174 LEU A CA 1
ATOM 1317 C C . LEU A 1 174 ? -13.062 6.417 -0.346 1.00 97.62 174 LEU A C 1
ATOM 1319 O O . LEU A 1 174 ? -14.034 5.671 -0.194 1.00 97.62 174 LEU A O 1
ATOM 1323 N N . LYS A 1 175 ? -12.855 7.472 0.454 1.00 96.12 175 LYS A N 1
ATOM 1324 C CA . LYS A 1 175 ? -13.818 7.880 1.493 1.00 96.12 175 LYS A CA 1
ATOM 1325 C C . LYS A 1 175 ? -15.154 8.314 0.891 1.00 96.12 175 LYS A C 1
ATOM 1327 O O . LYS A 1 175 ? -16.195 7.884 1.381 1.00 96.12 175 LYS A O 1
ATOM 1332 N N . ASN A 1 176 ? -15.135 9.083 -0.196 1.00 96.75 176 ASN A N 1
ATOM 1333 C CA . ASN A 1 176 ? -16.340 9.527 -0.904 1.00 96.75 176 ASN A CA 1
ATOM 1334 C C . ASN A 1 176 ? -17.111 8.356 -1.530 1.00 96.75 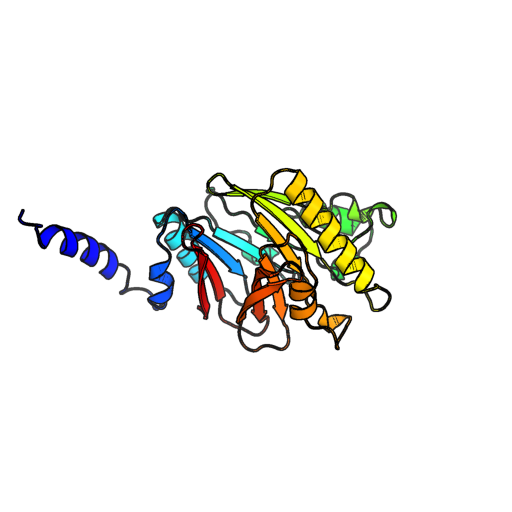176 ASN A C 1
ATOM 1336 O O . ASN A 1 176 ? -18.337 8.382 -1.597 1.00 96.75 176 ASN A O 1
ATOM 1340 N N . GLU A 1 177 ? -16.416 7.285 -1.914 1.00 96.38 177 GLU A N 1
ATOM 1341 C CA . GLU A 1 177 ? -17.038 6.022 -2.322 1.00 96.38 177 GLU A CA 1
ATOM 1342 C C . GLU A 1 177 ? -17.620 5.210 -1.151 1.00 96.38 177 GLU A C 1
ATOM 1344 O O . GLU A 1 177 ? -18.111 4.096 -1.355 1.00 96.38 177 GLU A O 1
ATOM 1349 N N . GLY A 1 178 ? -17.560 5.718 0.080 1.00 95.88 178 GLY A N 1
ATOM 1350 C CA . GLY A 1 178 ? -18.091 5.066 1.273 1.00 95.88 178 GLY A CA 1
ATOM 1351 C C . GLY A 1 178 ? -17.166 4.007 1.869 1.00 95.88 178 GLY A C 1
ATOM 1352 O O . GLY A 1 178 ? -17.654 3.064 2.489 1.00 95.88 178 GLY A O 1
ATOM 1353 N N . CYS A 1 179 ? -15.847 4.093 1.655 1.00 94.75 179 CYS A N 1
ATOM 1354 C CA . CYS A 1 179 ? -14.907 3.227 2.367 1.00 94.75 179 CYS A CA 1
ATOM 1355 C C . CYS A 1 179 ? -14.780 3.661 3.834 1.00 94.75 179 CYS A C 1
ATOM 1357 O O . CYS A 1 179 ? -14.380 4.786 4.132 1.00 94.75 179 CYS A O 1
ATOM 1359 N N . ASP A 1 180 ? -15.035 2.739 4.760 1.00 91.00 180 ASP A N 1
ATOM 1360 C CA . ASP A 1 180 ? -14.857 2.949 6.198 1.00 91.00 180 ASP A CA 1
ATOM 1361 C C . ASP A 1 180 ? -13.386 3.193 6.548 1.00 91.00 180 ASP A C 1
ATOM 1363 O O . ASP A 1 180 ? -13.057 4.020 7.402 1.00 91.00 180 ASP A O 1
ATOM 1367 N N . LYS A 1 181 ? -12.488 2.459 5.880 1.00 90.69 181 LYS A N 1
ATOM 1368 C CA . LYS A 1 181 ? -11.041 2.486 6.109 1.00 90.69 181 LYS A CA 1
ATOM 1369 C C . LYS A 1 181 ? -10.268 2.609 4.806 1.00 90.69 181 LYS A C 1
ATOM 1371 O O . LYS A 1 181 ? -10.701 2.076 3.786 1.00 90.69 181 LYS A O 1
ATOM 1376 N N . VAL A 1 182 ? -9.129 3.293 4.859 1.00 94.50 182 VAL A N 1
ATOM 1377 C CA . VAL A 1 182 ? -8.204 3.426 3.727 1.00 94.50 182 VAL A CA 1
ATOM 1378 C C . VAL A 1 182 ? -6.813 2.945 4.117 1.00 94.50 182 VAL A C 1
ATOM 1380 O O . VAL A 1 182 ? -6.274 3.329 5.158 1.00 94.50 182 VAL A O 1
ATOM 1383 N N . ILE A 1 183 ? -6.240 2.117 3.251 1.00 93.25 183 ILE A N 1
ATOM 1384 C CA . ILE A 1 183 ? -4.904 1.547 3.364 1.00 93.25 183 ILE A CA 1
ATOM 1385 C C . ILE A 1 183 ? -4.012 2.150 2.293 1.00 93.25 183 ILE A C 1
ATOM 1387 O O . ILE A 1 183 ? -4.383 2.149 1.122 1.00 93.25 183 ILE A O 1
ATOM 1391 N N . CYS A 1 184 ? -2.826 2.596 2.692 1.00 95.25 184 CYS A N 1
ATOM 1392 C CA . CYS A 1 184 ? -1.750 2.975 1.791 1.00 95.25 184 CYS A CA 1
ATOM 1393 C C . CYS A 1 184 ? -0.625 1.936 1.862 1.00 95.25 184 CYS A C 1
ATOM 1395 O O . CYS A 1 184 ? 0.003 1.757 2.909 1.00 95.25 184 CYS A O 1
ATOM 1397 N N . LEU A 1 185 ? -0.385 1.253 0.744 1.00 93.25 185 LEU A N 1
ATOM 1398 C CA . LEU A 1 185 ? 0.799 0.430 0.532 1.00 93.25 185 LEU A CA 1
ATOM 1399 C C . LEU A 1 185 ? 1.898 1.340 -0.008 1.00 93.25 185 LEU A C 1
ATOM 1401 O O . LEU A 1 185 ? 1.827 1.789 -1.148 1.00 93.25 185 LEU A O 1
ATOM 1405 N N . LEU A 1 186 ? 2.865 1.668 0.837 1.00 92.25 186 LEU A N 1
ATOM 1406 C CA . LEU A 1 186 ? 3.901 2.646 0.550 1.00 92.25 186 LEU A CA 1
ATOM 1407 C C . LEU A 1 186 ? 5.231 1.922 0.368 1.00 92.25 186 LEU A C 1
ATOM 1409 O O . LEU A 1 186 ? 5.745 1.338 1.321 1.00 92.25 186 LEU A O 1
ATOM 1413 N N . GLU A 1 187 ? 5.817 1.998 -0.820 1.00 88.38 187 GLU A N 1
ATOM 1414 C CA . GLU A 1 187 ? 7.192 1.542 -1.026 1.00 88.38 187 GLU A CA 1
ATOM 1415 C C . GLU A 1 187 ? 8.159 2.318 -0.114 1.00 88.38 187 GLU A C 1
ATOM 1417 O O . GLU A 1 187 ? 7.863 3.427 0.332 1.00 88.38 187 GLU A O 1
ATOM 1422 N N . ASN A 1 188 ? 9.316 1.746 0.214 1.00 85.50 188 ASN A N 1
ATOM 1423 C CA . ASN A 1 188 ? 10.312 2.432 1.028 1.00 85.50 188 ASN A CA 1
ATOM 1424 C C . ASN A 1 188 ? 10.821 3.701 0.306 1.00 85.50 188 ASN A C 1
ATOM 1426 O O . ASN A 1 188 ? 11.535 3.594 -0.691 1.00 85.50 188 ASN A O 1
ATOM 1430 N N . PRO A 1 189 ? 10.545 4.921 0.808 1.00 83.50 189 PRO A N 1
ATOM 1431 C CA . PRO A 1 189 ? 10.961 6.140 0.120 1.00 83.50 189 PRO A CA 1
ATOM 1432 C C . PRO A 1 189 ? 12.479 6.328 0.118 1.00 83.50 189 PRO A C 1
ATOM 1434 O O . PRO A 1 189 ? 12.981 7.104 -0.688 1.00 83.50 189 PRO A O 1
ATOM 1437 N N . LYS A 1 190 ? 13.220 5.654 1.012 1.00 82.25 190 LYS A N 1
ATOM 1438 C CA . LYS A 1 190 ? 14.665 5.859 1.184 1.00 82.25 190 LYS A CA 1
ATOM 1439 C C . LYS A 1 190 ? 15.498 5.452 -0.024 1.00 82.25 190 LYS A C 1
ATOM 1441 O O . LYS A 1 190 ? 16.589 5.991 -0.186 1.00 82.25 190 LYS A O 1
ATOM 1446 N N . ASP A 1 191 ? 14.983 4.552 -0.854 1.00 74.44 191 ASP A N 1
ATOM 1447 C CA . ASP A 1 191 ? 15.669 4.104 -2.067 1.00 74.44 191 ASP A CA 1
ATOM 1448 C C . ASP A 1 191 ? 15.840 5.246 -3.076 1.00 74.44 191 ASP A C 1
ATOM 1450 O O . ASP A 1 191 ? 16.822 5.302 -3.813 1.00 74.44 191 ASP A O 1
ATOM 1454 N N . VAL A 1 192 ? 14.891 6.186 -3.077 1.00 80.44 192 VAL A N 1
ATOM 1455 C CA . VAL A 1 192 ? 14.842 7.316 -4.011 1.00 80.44 192 VAL A CA 1
ATOM 1456 C C . VAL A 1 192 ? 15.120 8.649 -3.310 1.00 80.44 192 VAL A C 1
ATOM 1458 O O . VAL A 1 192 ? 15.776 9.530 -3.867 1.00 80.44 192 VAL A O 1
ATOM 1461 N N . PHE A 1 193 ? 14.670 8.790 -2.063 1.00 83.88 193 PHE A N 1
ATOM 1462 C CA . PHE A 1 193 ? 14.810 9.974 -1.220 1.00 83.88 193 PHE A CA 1
ATOM 1463 C C . PHE A 1 193 ? 15.455 9.594 0.126 1.00 83.88 193 PHE A C 1
ATOM 1465 O O . PHE A 1 193 ? 14.747 9.434 1.123 1.00 83.88 193 PHE A O 1
ATOM 1472 N N . PRO A 1 194 ? 16.797 9.493 0.214 1.00 83.00 194 PRO A N 1
ATOM 1473 C CA . PRO A 1 194 ? 17.489 9.003 1.417 1.00 83.00 194 PRO A CA 1
ATOM 1474 C C . PRO A 1 194 ? 17.207 9.799 2.701 1.00 83.00 194 PRO A C 1
ATOM 1476 O O . PRO A 1 194 ? 17.333 9.278 3.810 1.00 83.00 194 PRO A O 1
ATOM 1479 N N . TYR A 1 195 ? 16.827 11.070 2.557 1.00 82.06 195 TYR A N 1
ATOM 1480 C CA . TYR A 1 195 ? 16.499 11.980 3.655 1.00 82.06 195 TYR A CA 1
ATOM 1481 C C . TYR A 1 195 ? 15.041 11.879 4.124 1.00 82.06 195 TYR A C 1
ATOM 1483 O O . TYR A 1 195 ? 14.701 12.428 5.170 1.00 82.06 195 TYR A O 1
ATOM 1491 N N . LEU A 1 196 ? 14.175 11.211 3.361 1.00 83.00 196 LEU A N 1
ATOM 1492 C CA . LEU A 1 196 ? 12.745 11.170 3.621 1.00 83.00 196 LEU A CA 1
ATOM 1493 C C . LEU A 1 196 ? 12.381 9.951 4.463 1.00 83.00 196 LEU A C 1
ATOM 1495 O O . LEU A 1 196 ? 12.762 8.817 4.167 1.00 83.00 196 LEU A O 1
ATOM 1499 N N . ASN A 1 197 ? 11.613 10.175 5.526 1.00 84.75 197 ASN A N 1
ATOM 1500 C CA . ASN A 1 197 ? 11.149 9.105 6.391 1.00 84.75 197 ASN A CA 1
ATOM 1501 C C . ASN A 1 197 ? 9.709 8.718 6.026 1.00 84.75 197 ASN A C 1
ATOM 1503 O O . ASN A 1 197 ? 8.858 9.579 5.816 1.00 84.75 197 ASN A O 1
ATOM 1507 N N . TYR A 1 198 ? 9.380 7.423 6.049 1.00 87.69 198 TYR A N 1
ATOM 1508 C CA . TYR A 1 198 ? 7.993 6.951 5.914 1.00 87.69 198 TYR A CA 1
ATOM 1509 C C . TYR A 1 198 ? 7.042 7.608 6.940 1.00 87.69 198 TYR A C 1
ATOM 1511 O O . TYR A 1 198 ? 5.857 7.793 6.671 1.00 87.69 198 TYR A O 1
ATOM 1519 N N . ARG A 1 199 ? 7.552 8.037 8.106 1.00 91.25 199 ARG A N 1
ATOM 1520 C CA . ARG A 1 199 ? 6.777 8.781 9.114 1.00 91.25 199 ARG A CA 1
ATOM 1521 C C . ARG A 1 199 ? 6.305 10.144 8.613 1.00 91.25 199 ARG A C 1
ATOM 1523 O O . ARG A 1 199 ? 5.276 10.620 9.088 1.00 91.25 199 ARG A O 1
ATOM 1530 N N . ASP A 1 200 ? 7.031 10.767 7.691 1.00 91.00 200 ASP A N 1
ATOM 1531 C CA . ASP A 1 200 ? 6.691 12.088 7.158 1.00 91.00 200 ASP A CA 1
ATOM 1532 C C . ASP A 1 200 ? 5.452 12.007 6.262 1.00 91.00 200 ASP A C 1
ATOM 1534 O O . ASP A 1 200 ? 4.584 12.881 6.329 1.00 91.00 200 ASP A O 1
ATOM 1538 N N . PHE A 1 201 ? 5.297 10.902 5.521 1.00 92.44 201 PHE A N 1
ATOM 1539 C CA . PHE A 1 201 ? 4.075 10.603 4.774 1.00 92.44 201 PHE A CA 1
ATOM 1540 C C . PHE A 1 201 ? 2.877 10.419 5.699 1.00 92.44 201 PHE A C 1
ATOM 1542 O O . PHE A 1 201 ? 1.838 11.037 5.482 1.00 92.44 201 PHE A O 1
ATOM 1549 N N . VAL A 1 202 ? 3.038 9.640 6.773 1.00 94.00 202 VAL A N 1
ATOM 1550 C CA . VAL A 1 202 ? 1.970 9.424 7.761 1.00 94.00 202 VAL A CA 1
ATOM 1551 C C . VAL A 1 202 ? 1.518 10.751 8.369 1.00 94.00 202 VAL A C 1
ATOM 1553 O O . VAL A 1 202 ? 0.330 11.071 8.343 1.00 94.00 202 VAL A O 1
ATOM 1556 N N . LYS A 1 203 ? 2.465 11.562 8.853 1.00 94.44 203 LYS A N 1
ATOM 1557 C CA . LYS A 1 203 ? 2.181 12.864 9.476 1.00 94.44 203 LYS A CA 1
ATOM 1558 C C . LYS A 1 203 ? 1.523 13.855 8.517 1.00 94.44 203 LYS A C 1
ATOM 1560 O O . LYS A 1 203 ? 0.696 14.648 8.948 1.00 94.44 203 LYS A O 1
ATOM 1565 N N . SER A 1 204 ? 1.862 13.803 7.232 1.00 94.44 204 SER A N 1
ATOM 1566 C CA . SER A 1 204 ? 1.353 14.740 6.222 1.00 94.44 204 SER A CA 1
ATOM 1567 C C . SER A 1 204 ? 0.072 14.263 5.524 1.00 94.44 204 SER A C 1
ATOM 1569 O O . SER A 1 204 ? -0.525 15.024 4.760 1.00 94.44 204 SER A O 1
ATOM 1571 N N . SER A 1 205 ? -0.355 13.019 5.757 1.00 93.94 205 SER A N 1
ATOM 1572 C CA . SER A 1 205 ? -1.515 12.405 5.100 1.00 93.94 205 SER A CA 1
ATOM 1573 C C . SER A 1 205 ? -2.868 12.941 5.592 1.00 93.94 205 SER A C 1
ATOM 1575 O O . SER A 1 205 ? -2.965 13.496 6.685 1.00 93.94 205 SER A O 1
ATOM 1577 N N . LYS A 1 206 ? -3.918 12.746 4.784 1.00 93.81 206 LYS A N 1
ATOM 1578 C CA . LYS A 1 206 ? -5.334 12.853 5.183 1.00 93.81 206 LYS A CA 1
ATOM 1579 C C . LYS A 1 206 ? -6.068 11.589 4.793 1.00 93.81 206 LYS A C 1
ATOM 1581 O O . LYS A 1 206 ? -5.699 10.964 3.798 1.00 93.81 206 LYS A O 1
ATOM 1586 N N . ASP A 1 207 ? -7.098 11.243 5.556 1.00 94.62 207 ASP A N 1
ATOM 1587 C CA . ASP A 1 207 ? -8.056 10.181 5.228 1.00 94.62 207 ASP A CA 1
ATOM 1588 C C . ASP A 1 207 ? -7.466 8.770 5.058 1.00 94.62 207 ASP A C 1
ATOM 1590 O O . ASP A 1 207 ? -8.188 7.843 4.698 1.00 94.62 207 ASP A O 1
ATOM 1594 N N . VAL A 1 208 ? -6.176 8.579 5.354 1.00 95.94 208 VAL A N 1
ATOM 1595 C CA . VAL A 1 208 ? -5.522 7.270 5.408 1.00 95.94 208 VAL A CA 1
ATOM 1596 C C . VAL A 1 208 ? -5.550 6.776 6.844 1.00 95.94 208 VAL A C 1
ATOM 1598 O O . VAL A 1 208 ? -5.131 7.480 7.759 1.00 95.94 208 VAL A O 1
ATOM 1601 N N . ASP A 1 209 ? -6.033 5.554 7.038 1.00 92.38 209 ASP A N 1
ATOM 1602 C CA . ASP A 1 209 ? -6.097 4.929 8.352 1.00 92.38 209 ASP A CA 1
ATOM 1603 C C . ASP A 1 209 ? -4.834 4.122 8.645 1.00 92.38 209 ASP A C 1
ATOM 1605 O O . ASP A 1 209 ? -4.316 4.190 9.761 1.00 92.38 209 ASP A O 1
ATOM 1609 N N . TRP A 1 210 ? -4.332 3.372 7.658 1.00 91.75 210 TRP A N 1
ATOM 1610 C CA . TRP A 1 210 ? -3.207 2.452 7.832 1.00 91.75 210 TRP A CA 1
ATOM 1611 C C . TRP A 1 210 ? -2.179 2.587 6.706 1.00 91.75 210 TRP A C 1
ATOM 1613 O O . TRP A 1 210 ? -2.529 2.586 5.527 1.00 91.75 210 TRP A O 1
ATOM 1623 N N . PHE A 1 211 ? -0.906 2.647 7.083 1.00 92.50 211 PHE A N 1
ATOM 1624 C CA . PHE A 1 211 ? 0.2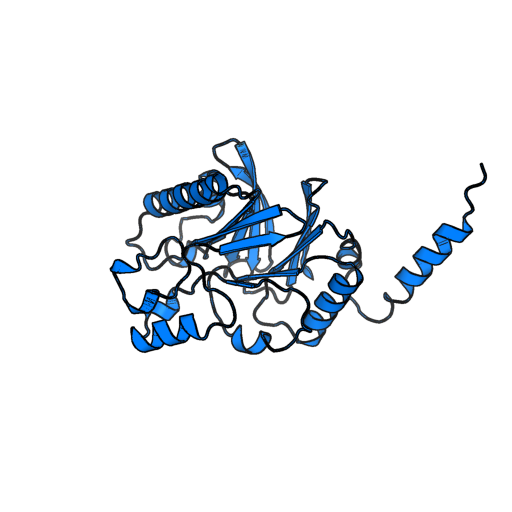41 2.555 6.189 1.00 92.50 211 PHE A CA 1
ATOM 1625 C C . PHE A 1 211 ? 0.973 1.234 6.408 1.00 92.50 211 PHE A C 1
ATOM 1627 O O . PHE A 1 211 ? 1.261 0.855 7.547 1.00 92.50 211 PHE A O 1
ATOM 1634 N N . PHE A 1 212 ? 1.332 0.585 5.307 1.00 89.44 212 PHE A N 1
ATOM 1635 C CA . PHE A 1 212 ? 2.234 -0.562 5.289 1.00 89.44 212 PHE A CA 1
ATOM 1636 C C . PHE A 1 212 ? 3.404 -0.238 4.373 1.00 89.44 212 PHE A C 1
ATOM 1638 O O . PHE A 1 212 ? 3.197 0.251 3.265 1.00 89.44 212 PHE A O 1
ATOM 1645 N N . THR A 1 213 ? 4.618 -0.454 4.863 1.00 88.50 213 THR A N 1
ATOM 1646 C CA . THR A 1 213 ? 5.850 -0.172 4.131 1.00 88.50 213 THR A CA 1
ATOM 1647 C C . THR A 1 213 ? 6.927 -1.185 4.486 1.00 88.50 213 THR A C 1
ATOM 1649 O O . THR A 1 213 ? 6.858 -1.831 5.535 1.00 88.50 213 THR A O 1
ATOM 1652 N N . ASP A 1 214 ? 7.943 -1.277 3.640 1.00 82.12 214 ASP A N 1
ATOM 1653 C CA . ASP A 1 214 ? 9.125 -2.100 3.852 1.00 82.12 214 ASP A CA 1
ATOM 1654 C C . ASP A 1 214 ? 10.329 -1.251 4.274 1.00 82.12 214 ASP A C 1
ATOM 1656 O O . ASP A 1 214 ? 10.384 -0.034 4.091 1.00 82.12 214 ASP A O 1
ATOM 1660 N N . SER A 1 215 ? 11.312 -1.897 4.891 1.00 77.75 215 SER A N 1
ATOM 1661 C CA . SER A 1 215 ? 12.590 -1.303 5.242 1.00 77.75 215 SER A CA 1
ATOM 1662 C C . SER A 1 215 ? 13.708 -2.329 5.122 1.00 77.75 215 SER A C 1
ATOM 1664 O O . SER A 1 215 ? 13.733 -3.353 5.802 1.00 77.75 215 SER A O 1
ATOM 1666 N N . ASP A 1 216 ? 14.683 -1.982 4.302 1.00 69.25 216 ASP A N 1
ATOM 1667 C CA . ASP A 1 216 ? 15.940 -2.687 4.063 1.00 69.25 216 ASP A CA 1
ATOM 1668 C C . ASP A 1 216 ? 17.005 -2.422 5.144 1.00 69.25 216 ASP A C 1
ATOM 1670 O O . ASP A 1 216 ? 17.995 -3.137 5.246 1.00 69.25 216 ASP A O 1
ATOM 1674 N N . THR A 1 217 ? 16.811 -1.394 5.974 1.00 72.12 217 THR A N 1
ATOM 1675 C CA . THR A 1 217 ? 17.789 -0.956 6.990 1.00 72.12 217 THR A CA 1
ATOM 1676 C C . THR A 1 217 ? 17.450 -1.398 8.411 1.00 72.12 217 THR A C 1
ATOM 1678 O O . THR A 1 217 ? 18.289 -1.306 9.305 1.00 72.12 217 THR A O 1
ATOM 1681 N N . SER A 1 218 ? 16.225 -1.858 8.668 1.00 73.00 218 SER A N 1
ATOM 1682 C CA . SER A 1 218 ? 15.832 -2.340 9.996 1.00 73.00 218 SER A CA 1
ATOM 1683 C C . SER A 1 218 ? 16.149 -3.828 10.129 1.00 73.00 218 SER A C 1
ATOM 1685 O O . SER A 1 218 ? 15.927 -4.578 9.187 1.00 73.00 218 SER A O 1
ATOM 1687 N N . GLU A 1 219 ? 16.601 -4.280 11.299 1.00 72.94 219 GLU A N 1
ATOM 1688 C CA . GLU A 1 219 ? 16.759 -5.717 11.609 1.00 72.94 219 GLU A CA 1
ATOM 1689 C C . GLU A 1 219 ? 15.431 -6.400 11.978 1.00 72.94 219 GLU A C 1
ATOM 1691 O O . GLU A 1 219 ? 15.297 -7.621 11.931 1.00 72.94 219 GLU A O 1
ATOM 1696 N N . LYS A 1 220 ? 14.446 -5.607 12.415 1.00 73.62 220 LYS A N 1
ATOM 1697 C CA . LYS A 1 220 ? 13.149 -6.092 12.903 1.00 73.62 220 LYS A CA 1
ATOM 1698 C C . LYS A 1 220 ? 12.012 -5.253 12.353 1.00 73.62 220 LYS A C 1
ATOM 1700 O O . LYS A 1 220 ? 12.160 -4.033 12.206 1.00 73.62 220 LYS A O 1
ATOM 1705 N N . SER A 1 221 ? 10.880 -5.903 12.114 1.00 76.88 221 SER A N 1
ATOM 1706 C CA . SER A 1 221 ? 9.622 -5.234 11.799 1.00 76.88 221 SER A CA 1
ATOM 1707 C C . SER A 1 221 ? 9.147 -4.407 12.997 1.00 76.88 221 SER A C 1
ATOM 1709 O O . SER A 1 221 ? 9.398 -4.750 14.155 1.00 76.88 221 SER A O 1
ATOM 1711 N N . LYS A 1 222 ? 8.533 -3.256 12.724 1.00 80.88 222 LYS A N 1
ATOM 1712 C CA . LYS A 1 222 ? 8.105 -2.282 13.735 1.00 80.88 222 LYS A CA 1
ATOM 1713 C C . LYS A 1 222 ? 6.704 -1.798 13.414 1.00 80.88 222 LYS A C 1
ATOM 1715 O O . LYS A 1 222 ? 6.346 -1.645 12.251 1.00 80.88 222 LYS A O 1
ATOM 1720 N N . SER A 1 223 ? 5.949 -1.492 14.459 1.00 81.81 223 SER A N 1
ATOM 1721 C CA . SER A 1 223 ? 4.626 -0.889 14.341 1.00 81.81 223 SER A CA 1
ATOM 1722 C C . SER A 1 223 ? 4.552 0.383 15.170 1.00 81.81 223 SER A C 1
ATOM 1724 O O . SER A 1 223 ? 5.128 0.461 16.256 1.00 81.81 223 SER A O 1
ATOM 1726 N N . PHE A 1 224 ? 3.845 1.380 14.653 1.00 84.31 224 PHE A N 1
ATOM 1727 C CA . PHE A 1 224 ? 3.676 2.679 15.283 1.00 84.31 224 PHE A CA 1
ATOM 1728 C C . PHE A 1 224 ? 2.214 3.108 15.202 1.00 84.31 224 PHE A C 1
ATOM 1730 O O . PHE A 1 224 ? 1.559 2.914 14.181 1.00 84.31 224 PHE A O 1
ATOM 1737 N N . SER A 1 225 ? 1.737 3.748 16.265 1.00 87.00 225 SER A N 1
ATOM 1738 C CA . SER A 1 225 ? 0.568 4.620 16.203 1.00 87.00 225 SER A CA 1
ATOM 1739 C C . SER A 1 225 ? 1.071 6.061 16.145 1.00 87.00 225 SER A C 1
ATOM 1741 O O . SER A 1 225 ? 1.868 6.487 16.986 1.00 87.00 225 SER A O 1
ATOM 1743 N N . LEU A 1 226 ? 0.683 6.781 15.096 1.00 90.31 226 LEU A N 1
ATOM 1744 C CA . LEU A 1 226 ? 1.078 8.161 14.826 1.00 90.31 226 LEU A CA 1
ATOM 1745 C C . LEU A 1 226 ? -0.173 9.018 14.619 1.00 90.31 226 LEU A C 1
ATOM 1747 O O . LEU A 1 226 ? -1.266 8.501 14.423 1.00 90.31 226 LEU A O 1
ATOM 1751 N N . ARG A 1 227 ? -0.015 10.342 14.646 1.00 92.19 227 ARG A N 1
ATOM 1752 C CA . ARG A 1 227 ? -1.086 11.282 14.296 1.00 92.19 227 ARG A CA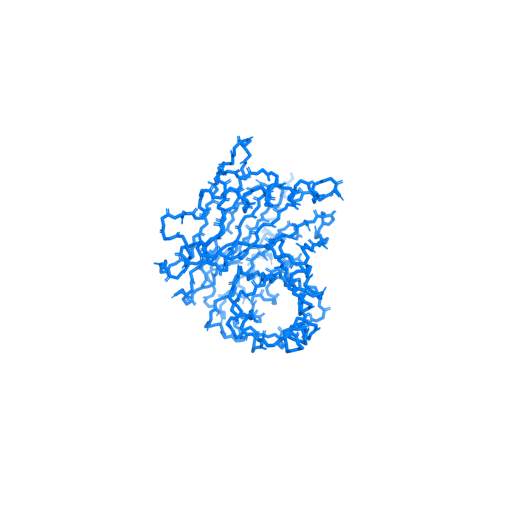 1
ATOM 1753 C C . ARG A 1 227 ? -0.767 11.963 12.970 1.00 92.19 227 ARG A C 1
ATOM 1755 O O . ARG A 1 227 ? 0.375 12.380 12.763 1.00 92.19 227 ARG A O 1
ATOM 1762 N N . ASN A 1 228 ? -1.756 12.041 12.083 1.00 93.75 228 ASN A N 1
ATOM 1763 C CA . ASN A 1 228 ? -1.649 12.787 10.829 1.00 93.75 228 ASN A CA 1
ATOM 1764 C C . ASN A 1 228 ? -1.954 14.285 11.035 1.00 93.75 228 ASN A C 1
ATOM 1766 O O . ASN A 1 228 ? -2.192 14.729 12.163 1.00 93.75 228 ASN A O 1
ATOM 1770 N N . LYS A 1 229 ? -1.961 15.074 9.954 1.00 93.19 229 LYS A N 1
ATOM 1771 C CA . LYS A 1 229 ? -2.180 16.530 10.028 1.00 93.19 229 LYS A CA 1
ATOM 1772 C C . LYS A 1 229 ? -3.592 16.933 10.459 1.00 93.19 229 LYS A C 1
ATOM 1774 O O . LYS A 1 229 ? -3.761 18.047 10.939 1.00 93.19 229 LYS A O 1
ATOM 1779 N N . ASP A 1 230 ? -4.566 16.031 10.352 1.00 92.12 230 ASP A N 1
ATOM 1780 C CA . ASP A 1 230 ? -5.927 16.219 10.873 1.00 92.12 230 ASP A CA 1
ATOM 1781 C C . ASP A 1 230 ? -6.079 15.671 12.302 1.00 92.12 230 ASP A C 1
ATOM 1783 O O . ASP A 1 230 ? -7.186 15.535 12.819 1.00 92.12 230 ASP A O 1
ATOM 1787 N N . ASN A 1 231 ? -4.959 15.358 12.965 1.00 91.44 231 ASN A N 1
ATOM 1788 C CA . ASN A 1 231 ? -4.907 14.805 14.314 1.00 91.44 231 ASN A CA 1
ATOM 1789 C C . ASN A 1 231 ? -5.600 13.429 14.456 1.00 91.44 231 ASN A C 1
ATOM 1791 O O . ASN A 1 231 ? -5.879 12.985 15.575 1.00 91.44 231 ASN A O 1
ATOM 1795 N N . GLN A 1 232 ? -5.850 12.738 13.341 1.00 91.38 232 GLN A N 1
ATOM 1796 C CA . GLN A 1 232 ? -6.366 11.372 13.305 1.00 91.38 232 GLN A CA 1
ATOM 1797 C C . GLN A 1 232 ? -5.248 10.385 13.660 1.00 91.38 232 GLN A C 1
ATOM 1799 O O . GLN A 1 232 ? -4.108 10.545 13.221 1.00 91.38 232 GLN A O 1
ATOM 1804 N N . GLU A 1 233 ? -5.582 9.350 14.435 1.00 88.38 233 GLU A N 1
ATOM 1805 C CA . GLU A 1 233 ? -4.685 8.223 14.692 1.00 88.38 233 GLU A CA 1
ATOM 1806 C C . GLU A 1 233 ? -4.519 7.367 13.428 1.00 88.38 233 GLU A C 1
ATOM 1808 O O . GLU A 1 233 ? -5.498 6.895 12.846 1.00 88.38 233 GLU A O 1
ATOM 1813 N N . VAL A 1 234 ? -3.268 7.170 13.021 1.00 90.75 234 VAL A N 1
ATOM 1814 C CA . VAL A 1 234 ? -2.868 6.414 11.837 1.00 90.75 234 VAL A CA 1
ATOM 1815 C C . VAL A 1 234 ? -1.877 5.337 12.249 1.00 90.75 234 VAL A C 1
ATOM 1817 O O . VAL A 1 234 ? -0.868 5.608 12.907 1.00 90.75 234 VAL A O 1
ATOM 1820 N N . PHE A 1 235 ? -2.164 4.106 11.842 1.00 89.12 235 PHE A N 1
ATOM 1821 C CA . PHE A 1 235 ? -1.265 2.983 12.069 1.00 89.12 235 PHE A CA 1
ATOM 1822 C C . PHE A 1 235 ? -0.202 2.935 10.978 1.00 89.12 235 PHE A C 1
ATOM 1824 O O . PHE A 1 235 ? -0.503 3.116 9.801 1.00 89.12 235 PHE A O 1
ATOM 1831 N N . LEU A 1 236 ? 1.031 2.639 11.365 1.00 89.50 236 LEU A N 1
ATOM 1832 C CA . LEU A 1 236 ? 2.136 2.417 10.449 1.00 89.50 236 LEU A CA 1
ATOM 1833 C C . LEU A 1 236 ? 2.833 1.113 10.818 1.00 89.50 236 LEU A C 1
ATOM 1835 O O . LEU A 1 236 ? 3.402 1.013 11.906 1.00 89.50 236 LEU A O 1
ATOM 1839 N N . GLN A 1 237 ? 2.863 0.164 9.888 1.00 86.88 237 GLN A N 1
ATOM 1840 C CA . GLN A 1 237 ? 3.717 -1.015 9.968 1.00 86.88 237 GLN A CA 1
ATOM 1841 C C . GLN A 1 237 ? 4.868 -0.890 8.979 1.00 86.88 237 GLN A C 1
ATOM 1843 O O . GLN A 1 237 ? 4.666 -0.650 7.792 1.00 86.88 237 GLN A O 1
ATOM 1848 N N . VAL A 1 238 ? 6.073 -1.081 9.501 1.00 85.94 238 VAL A N 1
ATOM 1849 C CA . VAL A 1 238 ? 7.321 -1.122 8.749 1.00 85.94 238 VAL A CA 1
ATOM 1850 C C . VAL A 1 238 ? 7.839 -2.543 8.841 1.00 85.94 238 VAL A C 1
ATOM 1852 O O . VAL A 1 238 ? 8.286 -2.969 9.910 1.00 85.94 238 VAL A O 1
ATOM 1855 N N . ASN A 1 239 ? 7.751 -3.291 7.753 1.00 81.00 239 ASN A N 1
ATOM 1856 C CA . ASN A 1 239 ? 8.309 -4.624 7.686 1.00 81.00 239 ASN A CA 1
ATOM 1857 C C . ASN A 1 239 ? 9.810 -4.565 7.382 1.00 81.00 239 ASN A C 1
ATOM 1859 O O . ASN A 1 239 ? 10.259 -3.747 6.591 1.00 81.00 239 ASN A O 1
ATOM 1863 N N . SER A 1 240 ? 10.602 -5.397 8.047 1.00 78.12 240 SER A N 1
ATOM 1864 C CA . SER A 1 240 ? 12.032 -5.507 7.769 1.00 78.12 240 SER A CA 1
ATOM 1865 C C . SER A 1 240 ? 12.277 -6.620 6.754 1.00 78.12 240 SER A C 1
ATOM 1867 O O . SER A 1 240 ? 11.922 -7.768 7.012 1.00 78.12 240 SER A O 1
ATOM 1869 N N . GLU A 1 241 ? 12.931 -6.299 5.634 1.00 72.00 241 GLU A N 1
ATOM 1870 C CA . GLU A 1 241 ? 13.358 -7.309 4.649 1.00 72.00 241 GLU A CA 1
ATOM 1871 C C . GLU A 1 241 ? 14.430 -8.251 5.222 1.00 72.00 241 GLU A C 1
ATOM 1873 O O . GLU A 1 241 ? 14.531 -9.408 4.821 1.00 72.00 241 GLU A O 1
ATOM 1878 N N . ASN A 1 242 ? 15.203 -7.767 6.199 1.00 67.44 242 ASN A N 1
ATOM 1879 C CA . ASN A 1 242 ? 16.257 -8.532 6.868 1.00 67.44 242 ASN A CA 1
ATOM 1880 C C . ASN A 1 242 ? 15.727 -9.424 7.996 1.00 67.44 242 ASN A C 1
ATOM 1882 O O . ASN A 1 242 ? 16.487 -10.201 8.580 1.00 67.44 242 ASN A O 1
ATOM 1886 N N . SER A 1 243 ? 14.449 -9.294 8.358 1.00 64.56 243 SER A N 1
ATOM 1887 C CA . SER A 1 243 ? 13.876 -10.092 9.427 1.00 64.56 243 SER A CA 1
ATOM 1888 C C . SER A 1 243 ? 13.560 -11.491 8.917 1.00 64.56 243 SER A C 1
ATOM 1890 O O . SER A 1 243 ? 12.820 -11.665 7.954 1.00 64.56 243 SER A O 1
ATOM 1892 N N . LYS A 1 244 ? 14.073 -12.504 9.620 1.00 56.38 244 LYS A N 1
ATOM 1893 C CA . LYS A 1 244 ? 13.625 -13.897 9.459 1.00 56.38 244 LYS A CA 1
ATOM 1894 C C . LYS A 1 244 ? 12.245 -14.145 10.084 1.00 56.38 244 LYS A C 1
ATOM 1896 O O . LYS A 1 244 ? 11.739 -15.255 9.996 1.00 56.38 244 LYS A O 1
ATOM 1901 N N . ASN A 1 245 ? 11.671 -13.123 10.721 1.00 55.22 245 ASN A N 1
ATOM 1902 C CA . ASN A 1 245 ? 10.469 -13.215 11.531 1.00 55.22 245 ASN A CA 1
ATOM 1903 C C . ASN A 1 245 ? 9.262 -12.596 10.808 1.00 55.22 245 ASN A C 1
ATOM 1905 O O . ASN A 1 245 ? 9.388 -11.604 10.088 1.00 55.22 245 ASN A O 1
ATOM 1909 N N . PHE A 1 246 ? 8.072 -13.141 11.052 1.00 61.28 246 PHE A N 1
ATOM 1910 C CA . PHE A 1 246 ? 6.809 -12.658 10.505 1.00 61.28 246 PHE A CA 1
ATOM 1911 C C . PHE A 1 246 ? 6.378 -11.371 11.203 1.00 61.28 246 PHE A C 1
ATOM 1913 O O . PHE A 1 246 ? 6.303 -11.317 12.429 1.00 61.28 246 PHE A O 1
ATOM 1920 N N . GLY A 1 247 ? 5.988 -10.353 10.436 1.00 60.59 247 GLY A N 1
ATOM 1921 C CA . GLY A 1 247 ? 5.214 -9.236 10.969 1.00 60.59 247 GLY A CA 1
ATOM 1922 C C . GLY A 1 247 ? 3.723 -9.547 10.890 1.00 60.59 247 GLY A C 1
ATOM 1923 O O . GLY A 1 247 ? 3.096 -9.225 9.880 1.00 60.59 247 GLY A O 1
ATOM 1924 N N . VAL A 1 248 ? 3.141 -10.138 11.939 1.00 63.53 248 VAL A N 1
ATOM 1925 C CA . VAL A 1 248 ? 1.683 -10.317 12.031 1.00 63.53 248 VAL A CA 1
ATOM 1926 C C . VAL A 1 248 ? 1.103 -9.179 12.854 1.00 63.53 248 VAL A C 1
ATOM 1928 O O . VAL A 1 248 ? 1.241 -9.125 14.077 1.00 63.53 248 VAL A O 1
ATOM 1931 N N . THR A 1 249 ? 0.410 -8.266 12.184 1.00 65.06 249 THR A N 1
ATOM 1932 C CA . THR A 1 249 ? -0.346 -7.212 12.856 1.00 65.06 249 THR A CA 1
ATOM 1933 C C . THR A 1 249 ? -1.797 -7.612 12.913 1.00 65.06 249 THR A C 1
ATOM 1935 O O . THR A 1 249 ? -2.452 -7.769 11.888 1.00 65.06 249 THR A O 1
ATOM 1938 N N . THR A 1 250 ? -2.333 -7.712 14.121 1.00 63.50 250 THR A N 1
ATOM 1939 C CA . THR A 1 250 ? -3.763 -7.929 14.307 1.00 63.50 250 THR A CA 1
ATOM 1940 C C . THR A 1 250 ? -4.417 -6.690 14.871 1.00 63.50 250 THR A C 1
ATOM 1942 O O . THR A 1 250 ? -4.009 -6.152 15.902 1.00 63.50 250 THR A O 1
ATOM 1945 N N . ILE A 1 251 ? -5.453 -6.245 14.169 1.00 62.00 251 ILE A N 1
ATOM 1946 C CA . ILE A 1 251 ? -6.232 -5.071 14.527 1.00 62.00 251 ILE A CA 1
ATOM 1947 C C . ILE A 1 251 ? -7.574 -5.558 15.059 1.00 62.00 251 ILE A C 1
ATOM 1949 O O . ILE A 1 251 ? -8.383 -6.120 14.315 1.00 62.00 251 ILE A O 1
ATOM 1953 N N . ASN A 1 252 ? -7.834 -5.332 16.351 1.00 60.47 252 ASN A N 1
ATOM 1954 C CA . ASN A 1 252 ? -9.177 -5.516 16.888 1.00 60.47 252 ASN A CA 1
ATOM 1955 C C . ASN A 1 252 ? -10.020 -4.284 16.539 1.00 60.47 252 ASN A C 1
ATOM 1957 O O . ASN A 1 252 ? -9.877 -3.217 17.140 1.00 60.47 252 ASN A O 1
ATOM 1961 N N . GLN A 1 253 ? -10.926 -4.441 15.575 1.00 55.66 253 GLN A N 1
ATOM 1962 C CA . GLN A 1 253 ? -11.698 -3.328 15.028 1.00 55.66 253 GLN A CA 1
ATOM 1963 C C . GLN A 1 253 ? -12.671 -2.659 16.012 1.00 55.66 253 GLN A C 1
ATOM 1965 O O . GLN A 1 253 ? -13.127 -1.553 15.730 1.00 55.66 253 GLN A O 1
ATOM 1970 N N . HIS A 1 254 ? -13.027 -3.311 17.124 1.00 48.75 254 HIS A N 1
ATOM 1971 C CA . HIS A 1 254 ? -13.970 -2.766 18.106 1.00 48.75 254 HIS A CA 1
ATOM 1972 C C . HIS A 1 254 ? -13.294 -2.027 19.250 1.00 48.75 254 HIS A C 1
ATOM 1974 O O . HIS A 1 254 ? -13.863 -1.081 19.784 1.00 48.75 254 HIS A O 1
ATOM 1980 N N . LYS A 1 255 ? -12.101 -2.473 19.645 1.00 47.66 255 LYS A N 1
ATOM 1981 C CA . LYS A 1 255 ? -11.363 -1.876 20.763 1.00 47.66 255 LYS A CA 1
ATOM 1982 C C . LYS A 1 255 ? -10.340 -0.835 20.318 1.00 47.66 255 LYS A C 1
ATOM 1984 O O . LYS A 1 255 ? -9.759 -0.187 21.176 1.00 47.66 255 LYS A O 1
ATOM 1989 N N . GLY A 1 256 ? -10.073 -0.727 19.011 1.00 47.53 256 GLY A N 1
ATOM 1990 C CA . GLY A 1 256 ? -8.960 0.077 18.493 1.00 47.53 256 GLY A CA 1
ATOM 1991 C C . GLY A 1 256 ? -7.597 -0.408 19.000 1.00 47.53 256 GLY A C 1
ATOM 1992 O O . GLY A 1 256 ? -6.616 0.318 18.928 1.00 47.53 256 GLY A O 1
ATOM 1993 N N . ALA A 1 257 ? -7.538 -1.624 19.554 1.00 48.00 257 ALA A N 1
ATOM 1994 C CA . ALA A 1 257 ? -6.331 -2.185 20.131 1.00 48.00 257 ALA A CA 1
ATOM 1995 C C . ALA A 1 257 ? -5.522 -2.883 19.035 1.00 48.00 257 ALA A C 1
ATOM 1997 O O . ALA A 1 257 ? -6.031 -3.771 18.339 1.00 48.00 257 ALA A O 1
ATOM 1998 N N . PHE A 1 258 ? -4.264 -2.470 18.909 1.00 54.97 258 PHE A N 1
ATOM 1999 C CA . PHE A 1 258 ? -3.289 -3.047 17.996 1.00 54.97 258 PHE A CA 1
ATOM 2000 C C . PHE A 1 258 ? -2.427 -4.041 18.756 1.00 54.97 258 PHE A C 1
ATOM 2002 O O . PHE A 1 258 ? -1.794 -3.680 19.746 1.00 54.97 258 PHE A O 1
ATOM 2009 N N . ASN A 1 259 ? -2.358 -5.269 18.256 1.00 54.34 259 ASN A N 1
ATOM 2010 C CA . ASN A 1 259 ? -1.362 -6.220 18.709 1.00 54.34 259 ASN A CA 1
ATOM 2011 C C . ASN A 1 259 ? -0.450 -6.552 17.531 1.00 54.34 259 ASN A C 1
ATOM 2013 O O . ASN A 1 259 ? -0.895 -7.119 16.531 1.00 54.34 259 ASN A O 1
ATOM 2017 N N . HIS A 1 260 ? 0.819 -6.169 17.645 1.00 53.97 260 HIS A N 1
ATOM 2018 C CA . HIS A 1 260 ? 1.847 -6.550 16.690 1.00 53.97 260 HIS A CA 1
ATOM 2019 C C . HIS A 1 260 ? 2.653 -7.704 17.269 1.00 53.97 260 HIS A C 1
ATOM 2021 O O . HIS A 1 260 ? 3.207 -7.594 18.365 1.00 53.97 260 HIS A O 1
ATOM 2027 N N . TYR A 1 261 ? 2.710 -8.796 16.524 1.00 54.78 261 TYR A N 1
ATOM 2028 C CA . TYR A 1 261 ? 3.480 -9.972 16.872 1.00 54.78 261 TYR A CA 1
ATOM 2029 C C . TYR A 1 261 ? 4.593 -10.136 15.852 1.00 54.78 261 TYR A C 1
ATOM 2031 O O . TYR A 1 261 ? 4.355 -10.106 14.645 1.00 54.78 261 TYR A O 1
ATOM 2039 N N . ILE A 1 262 ? 5.802 -10.302 16.375 1.00 52.09 262 ILE A N 1
ATOM 2040 C CA . ILE A 1 262 ? 6.957 -10.743 15.611 1.00 52.09 262 ILE A CA 1
ATOM 2041 C C . ILE A 1 262 ? 7.077 -12.233 15.914 1.00 52.09 262 ILE A C 1
ATOM 2043 O O . ILE A 1 262 ? 7.335 -12.583 17.069 1.00 52.09 262 ILE A O 1
ATOM 2047 N N . ILE A 1 263 ? 6.791 -13.079 14.927 1.00 51.88 263 ILE A N 1
ATOM 2048 C CA . ILE A 1 263 ? 6.844 -14.546 15.059 1.00 51.88 263 ILE A CA 1
ATOM 2049 C C . ILE A 1 263 ? 8.142 -15.035 14.445 1.00 51.88 263 ILE A C 1
ATOM 2051 O O . ILE A 1 263 ? 8.445 -14.560 13.334 1.00 51.88 263 ILE A O 1
#

Radius of gyration: 19.62 Å; chains: 1; bounding box: 44×47×66 Å

pLDDT: mean 72.84, std 20.22, range [30.48, 97.62]

InterPro domains:
  IPR006311 Twin-arginine translocation pathway, signal sequence [PS51318] (1-30)
  IPR029052 Metallo-dependent phosphatase-like [G3DSA:3.60.21.10] (93-260)
  IPR029052 Metallo-dependent phosphatase-like [SSF56300] (102-216)

Foldseek 3Di:
DDDDPVVVVVVVVVLVVVVPPDPDPCLLVVQQDLQKEKEWEDAPQDDLVVVVVSQVSCVVRNYAYEYEDQADPDPCVVVPPDDPDDDYAYAAEYHLVLVVDDLVVLLVVQVPPPHAHAAQPDDCVVGVSCPSHHQWDWDADPNFIEIEHHHDDNAQPDDPVVSQVSQAVRLVVSVVVVGPAYEYRHEACCVHVVPDHPVVSQQAHDNHAEYEYEDQPDCAKDKDFDAHVVRDTHIYIYGYNNYPWMFIWMQNPPPRDIDTDTD

Organism: NCBI:txid2961943